Protein AF-A0A957N9E1-F1 (afdb_monomer_lite)

Secondary structure (DSSP, 8-state):
-EEE--EEE-TT-SSTTSEEE--EEEEEPTTS-EEEEE----SSEEEEEEEE-TTSSSS-EEEEEEEEESSSEEEEEEEEEE-SSSEEESB-TT-EEET-EEEEEEPPTTSSS-SEEEEEEE----SGGG-----EEEEEE-STTPPBEEEEEEE-TTSTTTTBHHHHHHHHHHHHHTHHHH-SHHHHHHHHHHT-TT-B----TTS-HHHHHHHHHHHHHHHHHHHHHHHT-HHHHHHHHHHHHHH-TT-HHHHHHHHHHHHHHHHS-HHHHHHHHHHHHHH-THHHHHHHTT-TTS----GGGSS---

Foldseek 3Di:
DDWDKDWDADPCAQADNRIWIWIWDWDADPVGDTDTADIDDGRARKDWDDFAPQQPPPWTKTKIWGWHDDLWIKIAIWIWTDPPRHTDTLADPDRIATPWDWDWAADDPPDQGHHTKIKIWHLARVDPQSAQRWIKIWIWGDHPSHRTATQFIDTDPPDPLCQALLNLVLRLLSNVVCCVRVNLPRSLVSLVVSLDPSGWHSCFPPDDGVRSSLLSNLLSLLSNLVSCVLNVNLVSSVVSLVVNCVPPVPDLSNVLSVQLSVQCVVPVALVVSLVRSLCSLVVDVCNFCSQCNSGPSGDGDDSSVSRDHD

Radius of gyration: 21.83 Å; chains: 1; bounding box: 46×44×66 Å

Sequence (310 aa):
DAVFMPTIVSDLGYGPGGSQGAVLIYHGAADGTFDLVFEPDIYGQPALLAVEDLNEDGRLDVAWSVESCSTFCVLEVQMVAWNGTEYVSGIEPGATIAEGEVEFVDLGTSAPGQGKAILLSGGVSGVPEGGLNVPHTENWQSVDGAPYARLEWIYARDVEGNDCVGLRLVEADVAMQAADVLGWDDAIGMYTNALDSELKACSLFGIPGDEELILLQGLASFRLIQAQALSGDDAGAQATLLALQSGQPESDYTEAAATWLASYNATGDADAACGTVDAIFTGNDELWRITDQFGYNHPALAAEQICFRP

pLDDT: mean 92.38, std 9.34, range [49.84, 98.88]

Structure (mmCIF, N/CA/C/O backbone):
data_AF-A0A957N9E1-F1
#
_entry.id   AF-A0A957N9E1-F1
#
loop_
_atom_site.group_PDB
_atom_site.id
_atom_site.type_symbol
_atom_site.label_atom_id
_atom_site.label_alt_id
_atom_site.label_comp_id
_atom_site.label_asym_id
_atom_site.label_entity_id
_atom_site.label_seq_id
_atom_site.pdbx_PDB_ins_code
_atom_site.Cartn_x
_atom_site.Cartn_y
_atom_site.Cartn_z
_atom_site.occupancy
_atom_site.B_iso_or_equiv
_atom_site.auth_seq_id
_atom_site.auth_comp_id
_atom_site.auth_asym_id
_atom_site.auth_atom_id
_atom_site.pdbx_PDB_model_num
ATOM 1 N N . ASP A 1 1 ? 17.822 -7.086 -28.033 1.00 76.44 1 ASP A N 1
ATOM 2 C CA . ASP A 1 1 ? 16.505 -6.419 -27.990 1.00 76.44 1 ASP A CA 1
ATOM 3 C C . ASP A 1 1 ? 16.672 -4.916 -27.962 1.00 76.44 1 ASP A C 1
ATOM 5 O O . ASP A 1 1 ? 17.785 -4.439 -27.750 1.00 76.44 1 ASP A O 1
ATOM 9 N N . ALA A 1 2 ? 15.604 -4.184 -28.262 1.00 71.94 2 ALA A N 1
ATOM 10 C CA . ALA A 1 2 ? 15.585 -2.728 -28.254 1.00 71.94 2 ALA A CA 1
ATOM 11 C C . ALA A 1 2 ? 14.300 -2.231 -27.582 1.00 71.94 2 ALA A C 1
ATOM 13 O O . ALA A 1 2 ? 13.209 -2.699 -27.905 1.00 71.94 2 ALA A O 1
ATOM 14 N N . VAL A 1 3 ? 14.438 -1.272 -26.666 1.00 75.94 3 VAL A N 1
ATOM 15 C CA . VAL A 1 3 ? 13.316 -0.576 -26.024 1.00 75.94 3 VAL A CA 1
ATOM 16 C C . VAL A 1 3 ? 13.266 0.838 -26.588 1.00 75.94 3 VAL A C 1
ATOM 18 O O . VAL A 1 3 ? 14.259 1.566 -26.540 1.00 75.94 3 VAL A O 1
ATOM 21 N N . PHE A 1 4 ? 12.121 1.224 -27.143 1.00 75.19 4 PHE A N 1
ATOM 22 C CA . PHE A 1 4 ? 11.878 2.565 -27.663 1.00 75.19 4 PHE A CA 1
ATOM 23 C C . PHE A 1 4 ? 10.777 3.238 -26.848 1.00 75.19 4 PHE A C 1
ATOM 25 O O . PHE A 1 4 ? 9.715 2.658 -26.648 1.00 75.19 4 PHE A O 1
ATOM 32 N N . MET A 1 5 ? 11.011 4.484 -26.434 1.00 75.31 5 MET A N 1
ATOM 33 C CA . MET A 1 5 ? 10.011 5.307 -25.745 1.00 75.31 5 MET A CA 1
ATOM 34 C C . MET A 1 5 ? 9.749 6.603 -26.518 1.00 75.31 5 MET A C 1
ATOM 36 O O . MET A 1 5 ? 10.302 7.651 -26.176 1.00 75.31 5 MET A O 1
ATOM 40 N N . PRO A 1 6 ? 9.005 6.551 -27.637 1.00 72.56 6 PRO A N 1
ATOM 41 C CA . PRO A 1 6 ? 8.725 7.745 -28.419 1.00 72.56 6 PRO A CA 1
ATOM 42 C C . PRO A 1 6 ? 7.696 8.644 -27.723 1.00 72.56 6 PRO A C 1
ATOM 44 O O . PRO A 1 6 ? 6.747 8.171 -27.099 1.00 72.56 6 PRO A O 1
ATOM 47 N N . THR A 1 7 ? 7.830 9.954 -27.924 1.00 66.19 7 THR A N 1
ATOM 48 C CA . THR A 1 7 ? 6.734 10.903 -27.696 1.00 66.19 7 THR A CA 1
ATOM 49 C C . THR A 1 7 ? 5.868 10.966 -28.951 1.00 66.19 7 THR A C 1
ATOM 51 O O . THR A 1 7 ? 6.332 11.334 -30.033 1.00 66.19 7 THR A O 1
ATOM 54 N N . ILE A 1 8 ? 4.597 10.623 -28.801 1.00 65.50 8 ILE A N 1
ATOM 55 C CA . ILE A 1 8 ? 3.542 10.773 -29.796 1.00 65.50 8 ILE A CA 1
ATOM 56 C C . ILE A 1 8 ? 2.905 12.151 -29.604 1.00 65.50 8 ILE A C 1
ATOM 58 O O . ILE A 1 8 ? 2.238 12.428 -28.610 1.00 65.50 8 ILE A O 1
ATOM 62 N N . VAL A 1 9 ? 3.084 13.038 -30.579 1.00 55.38 9 VAL A N 1
ATOM 63 C CA . VAL A 1 9 ? 2.382 14.328 -30.608 1.00 55.38 9 VAL A CA 1
ATOM 64 C C . VAL A 1 9 ? 1.096 14.146 -31.408 1.00 55.38 9 VAL A C 1
ATOM 66 O O . VAL A 1 9 ? 1.161 13.907 -32.614 1.00 55.38 9 VAL A O 1
ATOM 69 N N . SER A 1 10 ? -0.064 14.252 -30.756 1.00 55.06 10 SER A N 1
ATOM 70 C CA . SER A 1 10 ? -1.368 14.191 -31.426 1.00 55.06 10 SER A CA 1
ATOM 71 C C . SER A 1 10 ? -2.275 15.343 -30.986 1.00 55.06 10 SER A C 1
ATOM 73 O O . SER A 1 10 ? -2.094 15.946 -29.935 1.00 55.06 10 SER A O 1
ATOM 75 N N . ASP A 1 11 ? -3.273 15.678 -31.792 1.00 51.62 11 ASP A N 1
ATOM 76 C CA . ASP A 1 11 ? -4.324 16.635 -31.428 1.00 51.62 11 ASP A CA 1
ATOM 77 C C . ASP A 1 11 ? -5.381 16.038 -30.475 1.00 51.62 11 ASP A C 1
ATOM 79 O O . ASP A 1 11 ? -6.277 16.753 -30.029 1.00 51.62 11 ASP A O 1
ATOM 83 N N . LEU A 1 12 ? -5.256 14.746 -30.143 1.00 53.94 12 LEU A N 1
ATOM 84 C CA . LEU A 1 12 ? -6.153 13.971 -29.279 1.00 53.94 12 LEU A CA 1
ATOM 85 C C . LEU A 1 12 ? -5.487 13.491 -27.974 1.00 53.94 12 LEU A C 1
ATOM 87 O O . LEU A 1 12 ? -6.122 12.780 -27.198 1.00 53.94 12 LEU A O 1
ATOM 91 N N . GLY A 1 13 ? -4.217 13.833 -27.733 1.00 52.31 13 GLY A N 1
ATOM 92 C CA . GLY A 1 13 ? -3.452 13.305 -26.606 1.00 52.31 13 GLY A CA 1
ATOM 93 C C . GLY A 1 13 ? -3.890 13.873 -25.253 1.00 52.31 13 GLY A C 1
ATOM 94 O O . GLY A 1 13 ? -4.191 15.057 -25.133 1.00 52.31 13 GLY A O 1
ATOM 95 N N . TYR A 1 14 ? -3.882 13.023 -24.224 1.00 55.03 14 TYR A N 1
ATOM 96 C CA . TYR A 1 14 ? -4.276 13.372 -22.850 1.00 55.03 14 TYR A CA 1
ATOM 97 C C . TYR A 1 14 ? -3.180 14.076 -22.019 1.00 55.03 14 TYR A C 1
ATOM 99 O O . TYR A 1 14 ? -3.479 14.542 -20.924 1.00 55.03 14 TYR A O 1
ATOM 107 N N . GLY A 1 15 ? -1.931 14.171 -22.497 1.00 51.97 15 GLY A N 1
ATOM 108 C CA . GLY A 1 15 ? -0.838 14.824 -21.760 1.00 51.97 15 GLY A CA 1
ATOM 109 C C . GLY A 1 15 ? -0.687 16.332 -22.036 1.00 51.97 15 GLY A C 1
ATOM 110 O O . GLY A 1 15 ? -1.362 16.885 -22.916 1.00 51.97 15 GLY A O 1
ATOM 111 N N . PRO A 1 16 ? 0.213 17.029 -21.311 1.00 49.84 16 PRO A N 1
ATOM 112 C CA . PRO A 1 16 ? 0.415 18.472 -21.443 1.00 49.84 16 PRO A CA 1
ATOM 113 C C . PRO A 1 16 ? 0.760 18.869 -22.887 1.00 49.84 16 PRO A C 1
ATOM 115 O O . PRO A 1 16 ? 1.812 18.522 -23.411 1.00 49.84 16 PRO A O 1
ATOM 118 N N . GLY A 1 17 ? -0.133 19.607 -23.554 1.00 58.00 17 GLY A N 1
ATOM 119 C CA . GLY A 1 17 ? 0.065 20.051 -24.941 1.00 58.00 17 GLY A CA 1
ATOM 120 C C . GLY A 1 17 ? -0.320 19.041 -26.034 1.00 58.00 17 GLY A C 1
ATOM 121 O O . GLY A 1 17 ? 0.062 19.249 -27.184 1.00 58.00 17 GLY A O 1
ATOM 122 N N . GLY A 1 18 ? -1.072 17.979 -25.711 1.00 59.44 18 GLY A N 1
ATOM 123 C CA . GLY A 1 18 ? -1.520 16.961 -26.678 1.00 59.44 18 GLY A CA 1
ATOM 124 C C . GLY A 1 18 ? -0.506 15.834 -26.922 1.00 59.44 18 GLY A C 1
ATOM 125 O O . GLY A 1 18 ? -0.697 14.984 -27.793 1.00 59.44 18 GLY A O 1
ATOM 126 N N . SER A 1 19 ? 0.592 15.792 -26.166 1.00 61.75 19 SER A N 1
ATOM 127 C CA . SER A 1 19 ? 1.560 14.696 -26.246 1.00 61.75 19 SER A CA 1
ATOM 128 C C . SER A 1 19 ? 1.152 13.518 -25.362 1.00 61.75 19 SER A C 1
ATOM 130 O O . SER A 1 19 ? 0.823 13.702 -24.194 1.00 61.75 19 SER A O 1
ATOM 132 N N . GLN A 1 20 ? 1.220 12.308 -25.905 1.00 72.12 20 GLN A N 1
ATOM 133 C CA . GLN A 1 20 ? 1.249 11.040 -25.168 1.00 72.12 20 GLN A CA 1
ATOM 134 C C . GLN A 1 20 ? 2.573 10.361 -25.489 1.00 72.12 20 GLN A C 1
ATOM 136 O O . GLN A 1 20 ? 3.107 10.573 -26.572 1.00 72.12 20 GLN A O 1
ATOM 141 N N . GLY A 1 21 ? 3.129 9.552 -24.602 1.00 77.81 21 GLY A N 1
ATOM 142 C CA . GLY A 1 21 ? 4.213 8.663 -25.003 1.00 77.81 21 GLY A CA 1
ATOM 143 C C . GLY A 1 21 ? 3.740 7.238 -25.211 1.00 77.81 21 GLY A C 1
ATOM 144 O O . GLY A 1 21 ? 2.627 6.875 -24.848 1.00 77.81 21 GLY A O 1
ATOM 145 N N . ALA A 1 22 ? 4.614 6.441 -25.807 1.00 87.94 22 ALA A N 1
ATOM 146 C CA . ALA A 1 22 ? 4.447 5.000 -25.904 1.00 87.94 22 ALA A CA 1
ATOM 147 C C . ALA A 1 22 ? 5.698 4.301 -25.375 1.00 87.94 22 ALA A C 1
ATOM 149 O O . ALA A 1 22 ? 6.785 4.882 -25.357 1.00 87.94 22 ALA A O 1
ATOM 150 N N . VAL A 1 23 ? 5.540 3.042 -24.983 1.00 89.50 23 VAL A N 1
ATOM 151 C CA . VAL A 1 23 ? 6.639 2.112 -24.728 1.00 89.50 23 VAL A CA 1
ATOM 152 C C . VAL A 1 23 ? 6.507 1.016 -25.766 1.00 89.50 23 VAL A C 1
ATOM 154 O O . VAL A 1 23 ? 5.473 0.371 -25.865 1.00 89.50 23 VAL A O 1
ATOM 157 N N . LEU A 1 24 ? 7.541 0.830 -26.574 1.00 93.25 24 LEU A N 1
ATOM 158 C CA . LEU A 1 24 ? 7.574 -0.189 -27.612 1.00 93.25 24 LEU A CA 1
ATOM 159 C C . LEU A 1 24 ? 8.787 -1.074 -27.364 1.00 93.25 24 LEU A C 1
ATOM 161 O O . LEU A 1 24 ? 9.928 -0.599 -27.419 1.00 93.25 24 LEU A O 1
ATOM 165 N N . ILE A 1 25 ? 8.553 -2.358 -27.108 1.00 93.50 25 ILE A N 1
ATOM 166 C CA . ILE A 1 25 ? 9.632 -3.324 -26.906 1.00 93.50 25 ILE A CA 1
ATOM 167 C C . ILE A 1 25 ? 9.734 -4.219 -28.131 1.00 93.50 25 ILE A C 1
ATOM 169 O O . ILE A 1 25 ? 8.753 -4.825 -28.563 1.00 93.50 25 ILE A O 1
ATOM 173 N N . TYR A 1 26 ? 10.945 -4.298 -28.678 1.00 94.12 26 TYR A N 1
ATOM 174 C CA . TYR A 1 26 ? 11.258 -5.106 -29.843 1.00 94.12 26 TYR A CA 1
ATOM 175 C C . TYR A 1 26 ? 12.282 -6.180 -29.506 1.00 94.12 26 TYR A C 1
ATOM 177 O O . TYR A 1 26 ? 13.345 -5.888 -28.945 1.00 94.12 26 TYR A O 1
ATOM 185 N N . HIS A 1 27 ? 12.015 -7.408 -29.941 1.00 93.00 27 HIS A N 1
ATOM 186 C CA . HIS A 1 27 ? 12.993 -8.490 -29.878 1.00 93.00 27 HIS A CA 1
ATOM 187 C C . HIS A 1 27 ? 13.808 -8.558 -31.161 1.00 93.00 27 HIS A C 1
ATOM 189 O O . HIS A 1 27 ? 13.282 -8.385 -32.260 1.00 93.00 27 HIS A O 1
ATOM 195 N N . GLY A 1 28 ? 15.114 -8.767 -31.010 1.00 91.88 28 GLY A N 1
ATOM 196 C CA . GLY A 1 28 ? 16.028 -8.894 -32.143 1.00 91.88 28 GLY A CA 1
ATOM 197 C C . GLY A 1 28 ? 16.082 -10.331 -32.657 1.00 91.88 28 GLY A C 1
ATOM 198 O O . GLY A 1 28 ? 16.409 -11.247 -31.903 1.00 91.88 28 GLY A O 1
ATOM 199 N N . ALA A 1 29 ? 15.836 -10.527 -33.949 1.00 91.44 29 ALA A N 1
ATOM 200 C CA . ALA A 1 29 ? 16.005 -11.815 -34.609 1.00 91.44 29 ALA A CA 1
ATOM 201 C C . ALA A 1 29 ? 17.454 -12.027 -35.087 1.00 91.44 29 ALA A C 1
ATOM 203 O O . ALA A 1 29 ? 18.235 -11.090 -35.273 1.00 91.44 29 ALA A O 1
ATOM 204 N N . ALA A 1 30 ? 17.830 -13.290 -35.315 1.00 91.31 30 ALA A N 1
ATOM 205 C CA . ALA A 1 30 ? 19.187 -13.660 -35.735 1.00 91.31 30 ALA A CA 1
ATOM 206 C C . ALA A 1 30 ? 19.582 -13.122 -37.127 1.00 91.31 30 ALA A C 1
ATOM 208 O O . ALA A 1 30 ? 20.769 -13.052 -37.448 1.00 91.31 30 ALA A O 1
ATOM 209 N N . ASP A 1 31 ? 18.606 -12.756 -37.957 1.00 92.69 31 ASP A N 1
ATOM 210 C CA . ASP A 1 31 ? 18.797 -12.136 -39.272 1.00 92.69 31 ASP A CA 1
ATOM 211 C C . ASP A 1 31 ? 18.896 -10.598 -39.210 1.00 92.69 31 ASP A C 1
ATOM 213 O O . ASP A 1 31 ? 19.098 -9.951 -40.240 1.00 92.69 31 ASP A O 1
ATOM 217 N N . GLY A 1 32 ? 18.820 -10.020 -38.005 1.00 90.12 32 GLY A N 1
ATOM 218 C CA . GLY A 1 32 ? 18.937 -8.588 -37.752 1.00 90.12 32 GLY A CA 1
ATOM 219 C C . GLY A 1 32 ? 17.626 -7.809 -37.870 1.00 90.12 32 GLY A C 1
ATOM 220 O O . GLY A 1 32 ? 17.673 -6.578 -37.798 1.00 90.12 32 GLY A O 1
ATOM 221 N N . THR A 1 33 ? 16.477 -8.472 -38.056 1.00 93.56 33 THR A N 1
ATOM 222 C CA . THR A 1 33 ? 15.170 -7.808 -37.947 1.00 93.56 33 THR A CA 1
ATOM 223 C C . THR A 1 33 ? 14.768 -7.605 -36.488 1.00 93.56 33 THR A C 1
ATOM 225 O O . THR A 1 33 ? 15.337 -8.199 -35.571 1.00 93.56 33 THR A O 1
ATOM 228 N N . PHE A 1 34 ? 13.787 -6.731 -36.283 1.00 93.12 34 PHE A N 1
ATOM 229 C CA . PHE A 1 34 ? 13.189 -6.459 -34.985 1.00 93.12 34 PHE A CA 1
ATOM 230 C C . PHE A 1 34 ? 11.687 -6.669 -35.084 1.00 93.12 34 PHE A C 1
ATOM 232 O O . PHE A 1 34 ? 11.048 -6.074 -35.954 1.00 93.12 34 PHE A O 1
ATOM 239 N N . ASP A 1 35 ? 11.144 -7.470 -34.178 1.00 92.75 35 ASP A N 1
ATOM 240 C CA . ASP A 1 35 ? 9.711 -7.724 -34.085 1.00 92.75 35 ASP A CA 1
ATOM 241 C C . ASP A 1 35 ? 9.153 -6.986 -32.870 1.00 92.75 35 ASP A C 1
ATOM 243 O O . ASP A 1 35 ? 9.709 -7.093 -31.777 1.00 92.75 35 ASP A O 1
ATOM 247 N N . LEU A 1 36 ? 8.080 -6.212 -33.064 1.00 93.31 36 LEU A N 1
ATOM 248 C CA . LEU A 1 36 ? 7.361 -5.574 -31.961 1.00 93.31 36 LEU A CA 1
ATOM 249 C C . LEU A 1 36 ? 6.665 -6.666 -31.147 1.00 93.31 36 LEU A C 1
ATOM 251 O O . LEU A 1 36 ? 5.823 -7.388 -31.679 1.00 93.31 36 LEU A O 1
ATOM 255 N N . VAL A 1 37 ? 7.017 -6.772 -29.869 1.00 94.88 37 VAL A N 1
ATOM 256 C CA . VAL A 1 37 ? 6.517 -7.824 -28.970 1.00 94.88 37 VAL A CA 1
ATOM 257 C C . VAL A 1 37 ? 5.684 -7.281 -27.813 1.00 94.88 37 VAL A C 1
ATOM 259 O O . VAL A 1 37 ? 4.946 -8.045 -27.199 1.00 94.88 37 VAL A O 1
ATOM 262 N N . PHE A 1 38 ? 5.780 -5.983 -27.513 1.00 94.38 38 PHE A N 1
ATOM 263 C CA . PHE A 1 38 ? 5.013 -5.352 -26.442 1.00 94.38 38 PHE A CA 1
ATOM 264 C C . PHE A 1 38 ? 4.779 -3.865 -26.715 1.00 94.38 38 PHE A C 1
ATOM 266 O O . PHE A 1 38 ? 5.712 -3.139 -27.067 1.00 94.38 38 PHE A O 1
ATOM 273 N N . GLU A 1 39 ? 3.531 -3.443 -26.537 1.00 93.88 39 GLU A N 1
ATOM 274 C CA . GLU A 1 39 ? 3.033 -2.073 -26.684 1.00 93.88 39 GLU A CA 1
ATOM 275 C C . GLU A 1 39 ? 1.865 -1.909 -25.695 1.00 93.88 39 GLU A C 1
ATOM 277 O O . GLU A 1 39 ? 0.730 -2.247 -26.037 1.00 93.88 39 GLU A O 1
ATOM 282 N N . PRO A 1 40 ? 2.126 -1.515 -24.434 1.00 91.69 40 PRO A N 1
ATOM 283 C CA . PRO A 1 40 ? 1.066 -1.259 -23.473 1.00 91.69 40 PRO A CA 1
ATOM 284 C C . PRO A 1 40 ? 0.404 0.091 -23.765 1.00 91.69 40 PRO A C 1
ATOM 286 O O . PRO A 1 40 ? 1.040 1.016 -24.281 1.00 91.69 40 PRO A O 1
ATOM 289 N N . ASP A 1 41 ? -0.859 0.227 -23.369 1.00 87.62 41 ASP A N 1
ATOM 290 C CA . ASP A 1 41 ? -1.529 1.524 -23.353 1.00 87.62 41 ASP A CA 1
ATOM 291 C C . ASP A 1 41 ? -0.885 2.423 -22.287 1.00 87.62 41 ASP A C 1
ATOM 293 O O . ASP A 1 41 ? -0.733 2.020 -21.133 1.00 87.62 41 ASP A O 1
ATOM 297 N N . ILE A 1 42 ? -0.514 3.651 -22.661 1.00 83.88 42 ILE A N 1
ATOM 298 C CA . ILE A 1 42 ? 0.118 4.618 -21.755 1.00 83.88 42 ILE A CA 1
ATOM 299 C C . ILE A 1 42 ? -0.641 5.940 -21.775 1.00 83.88 42 ILE A C 1
ATOM 301 O O . ILE A 1 42 ? -0.879 6.540 -22.824 1.00 83.88 42 ILE A O 1
ATOM 305 N N . TYR A 1 43 ? -0.970 6.425 -20.579 1.00 80.88 43 TYR A N 1
ATOM 306 C CA . TYR A 1 43 ? -1.700 7.671 -20.358 1.00 80.88 43 TYR A CA 1
ATOM 307 C C . TYR A 1 43 ? -0.810 8.702 -19.663 1.00 80.88 43 TYR A C 1
ATOM 309 O O . TYR A 1 43 ? -0.973 9.006 -18.488 1.00 80.88 43 TYR A O 1
ATOM 317 N N . GLY A 1 44 ? 0.151 9.242 -20.407 1.00 81.00 44 GLY A N 1
ATOM 318 C CA . GLY A 1 44 ? 1.112 10.218 -19.899 1.00 81.00 44 GLY A CA 1
ATOM 319 C C . GLY A 1 44 ? 2.393 10.194 -20.717 1.00 81.00 44 GLY A C 1
ATOM 320 O O . GLY A 1 44 ? 2.416 9.657 -21.830 1.00 81.00 44 GLY A O 1
ATOM 321 N N . GLN A 1 45 ? 3.460 10.778 -20.179 1.00 83.00 45 GLN A N 1
ATOM 322 C CA . GLN A 1 45 ? 4.791 10.672 -20.772 1.00 83.00 45 GLN A CA 1
ATOM 323 C C . GLN A 1 45 ? 5.593 9.614 -19.999 1.00 83.00 45 GLN A C 1
ATOM 325 O O . GLN A 1 45 ? 5.896 9.838 -18.829 1.00 83.00 45 GLN A O 1
ATOM 330 N N . PRO A 1 46 ? 5.948 8.477 -20.627 1.00 90.56 46 PRO A N 1
ATOM 331 C CA . PRO A 1 46 ? 6.811 7.498 -20.014 1.00 90.56 46 PRO A CA 1
ATOM 332 C C . PRO A 1 46 ? 8.259 7.999 -19.988 1.00 90.56 46 PRO A C 1
ATOM 334 O O . PRO A 1 46 ? 8.722 8.646 -20.940 1.00 90.56 46 PRO A O 1
ATOM 337 N N . ALA A 1 47 ? 8.977 7.652 -18.925 1.00 91.12 47 ALA A N 1
ATOM 338 C CA . ALA A 1 47 ? 10.412 7.844 -18.786 1.00 91.12 47 ALA A CA 1
ATOM 339 C C . ALA A 1 47 ? 11.067 6.528 -18.357 1.00 91.12 47 ALA A C 1
ATOM 341 O O . ALA A 1 47 ? 10.648 5.902 -17.386 1.00 91.12 47 ALA A O 1
ATOM 342 N N . LEU A 1 48 ? 12.101 6.102 -19.087 1.00 93.56 48 LEU A N 1
ATOM 343 C CA . LEU A 1 48 ? 12.830 4.881 -18.758 1.00 93.56 48 LEU A CA 1
ATOM 344 C C . LEU A 1 48 ? 13.556 5.061 -17.425 1.00 93.56 48 LEU A C 1
ATOM 346 O O . LEU A 1 48 ? 14.338 6.001 -17.281 1.00 93.56 48 LEU A O 1
ATOM 350 N N . LEU A 1 49 ? 13.334 4.131 -16.499 1.00 95.31 49 LEU A N 1
ATOM 351 C CA . LEU A 1 49 ? 14.010 4.113 -15.209 1.00 95.31 49 LEU A CA 1
ATOM 352 C C . LEU A 1 49 ? 15.178 3.128 -15.214 1.00 95.31 49 LEU A C 1
ATOM 354 O O . LEU A 1 49 ? 16.300 3.504 -14.884 1.00 95.31 49 LEU A O 1
ATOM 358 N N . ALA A 1 50 ? 14.927 1.885 -15.635 1.00 94.88 50 ALA A N 1
ATOM 359 C CA . ALA A 1 50 ? 15.926 0.822 -15.626 1.00 94.88 50 ALA A CA 1
ATOM 360 C C . ALA A 1 50 ? 15.635 -0.271 -16.667 1.00 94.88 50 ALA A C 1
ATOM 362 O O . ALA A 1 50 ? 14.485 -0.507 -17.048 1.00 94.88 50 ALA A O 1
ATOM 363 N N . VAL A 1 51 ? 16.709 -0.924 -17.126 1.00 95.25 51 VAL A N 1
ATOM 364 C CA . VAL A 1 51 ? 16.682 -2.147 -17.946 1.00 95.25 51 VAL A CA 1
ATOM 365 C C . VAL A 1 51 ? 17.784 -3.079 -17.444 1.00 95.25 51 VAL A C 1
ATOM 367 O O . VAL A 1 51 ? 18.904 -3.068 -17.960 1.00 95.25 51 VAL A O 1
ATOM 370 N N . GLU A 1 52 ? 17.486 -3.832 -16.395 1.00 94.81 52 GLU A N 1
ATOM 371 C CA . GLU A 1 52 ? 18.399 -4.772 -15.740 1.00 94.81 52 GLU A CA 1
ATOM 372 C C . GLU A 1 52 ? 17.598 -5.839 -14.983 1.00 94.81 52 GLU A C 1
ATOM 374 O O . GLU A 1 52 ? 16.380 -5.760 -14.937 1.00 94.81 52 GLU A O 1
ATOM 379 N N . ASP A 1 53 ? 18.264 -6.858 -14.451 1.00 95.81 53 ASP A N 1
ATOM 380 C CA . ASP A 1 53 ? 17.651 -7.854 -13.559 1.00 95.81 53 ASP A CA 1
ATOM 381 C C . ASP A 1 53 ? 17.568 -7.239 -12.150 1.00 95.81 53 ASP A C 1
ATOM 383 O O . ASP A 1 53 ? 18.519 -7.321 -11.369 1.00 95.81 53 ASP A O 1
ATOM 387 N N . LEU A 1 54 ? 16.499 -6.476 -11.892 1.00 97.06 54 LEU A N 1
ATOM 388 C CA . LEU A 1 54 ? 16.339 -5.632 -10.702 1.00 97.06 54 LEU A CA 1
ATOM 389 C C . LEU A 1 54 ? 16.040 -6.464 -9.461 1.00 97.06 54 LEU A C 1
ATOM 391 O O . LEU A 1 54 ? 16.476 -6.093 -8.369 1.00 97.06 54 LEU A O 1
ATOM 395 N N . ASN A 1 55 ? 15.325 -7.575 -9.634 1.00 95.69 55 ASN A N 1
ATOM 396 C CA . ASN A 1 55 ? 14.958 -8.494 -8.563 1.00 95.69 55 ASN A CA 1
ATOM 397 C C . ASN A 1 55 ? 15.809 -9.773 -8.526 1.00 95.69 55 ASN A C 1
ATOM 399 O O . ASN A 1 55 ? 15.432 -10.720 -7.838 1.00 95.69 55 ASN A O 1
ATOM 403 N N . GLU A 1 56 ? 16.927 -9.824 -9.252 1.00 95.81 56 GLU A N 1
ATOM 404 C CA . GLU A 1 56 ? 17.864 -10.957 -9.302 1.00 95.81 56 GLU A CA 1
ATOM 405 C C . GLU A 1 56 ? 17.201 -12.329 -9.574 1.00 95.81 56 GLU A C 1
ATOM 407 O O . GLU A 1 56 ? 17.692 -13.371 -9.120 1.00 95.81 56 GLU A O 1
ATOM 412 N N . ASP A 1 57 ? 16.086 -12.365 -10.313 1.00 94.75 57 ASP A N 1
ATOM 413 C CA . ASP A 1 57 ? 15.377 -13.603 -10.667 1.00 94.75 57 ASP A CA 1
ATOM 414 C C . ASP A 1 57 ? 15.942 -14.281 -11.937 1.00 94.75 57 ASP A C 1
ATOM 416 O O . ASP A 1 57 ? 15.529 -15.385 -12.324 1.00 94.75 57 ASP A O 1
ATOM 420 N N . GLY A 1 58 ? 16.936 -13.650 -12.571 1.00 93.25 58 GLY A N 1
ATOM 421 C CA . GLY A 1 58 ? 17.577 -14.102 -13.800 1.00 93.25 58 GLY A CA 1
ATOM 422 C C . GLY A 1 58 ? 16.864 -13.651 -15.076 1.00 93.25 58 GLY A C 1
ATOM 423 O O . GLY A 1 58 ? 17.245 -14.093 -16.170 1.00 93.25 58 GLY A O 1
ATOM 424 N N . ARG A 1 59 ? 15.830 -12.813 -14.969 1.00 92.94 59 ARG A N 1
ATOM 425 C CA . ARG A 1 59 ? 15.106 -12.197 -16.083 1.00 92.94 59 ARG A CA 1
ATOM 426 C C . ARG A 1 59 ? 15.426 -10.713 -16.125 1.00 92.94 59 ARG A C 1
ATOM 428 O O . ARG A 1 59 ? 15.808 -10.089 -15.154 1.00 92.94 59 ARG A O 1
ATOM 435 N N . LEU A 1 60 ? 15.332 -10.153 -17.323 1.00 93.88 60 LEU A N 1
ATOM 436 C CA . LEU A 1 60 ? 15.540 -8.727 -17.507 1.00 93.88 60 LEU A CA 1
ATOM 437 C C . LEU A 1 60 ? 14.230 -7.996 -17.212 1.00 93.88 60 LEU A C 1
ATOM 439 O O . LEU A 1 60 ? 13.238 -8.237 -17.911 1.00 93.88 60 LEU A O 1
ATOM 443 N N . ASP A 1 61 ? 14.264 -7.074 -16.259 1.00 96.25 61 ASP A N 1
ATOM 444 C CA . ASP A 1 61 ? 13.175 -6.152 -15.976 1.00 96.25 61 ASP A CA 1
ATOM 445 C C . ASP A 1 61 ? 13.295 -4.905 -16.848 1.00 96.25 61 ASP A C 1
ATOM 447 O O . ASP A 1 61 ? 14.382 -4.378 -17.108 1.00 96.25 61 ASP A O 1
ATOM 451 N N . VAL A 1 62 ? 12.151 -4.408 -17.306 1.00 96.81 62 VAL A N 1
ATOM 452 C CA . VAL A 1 62 ? 12.026 -3.114 -17.973 1.00 96.81 62 VAL A CA 1
ATOM 453 C C . VAL A 1 62 ? 11.110 -2.259 -17.117 1.00 96.81 62 VAL A C 1
ATOM 455 O O . VAL A 1 62 ? 9.908 -2.512 -17.061 1.00 96.81 62 VAL A O 1
ATOM 458 N N . ALA A 1 63 ? 11.680 -1.248 -16.465 1.00 97.25 63 ALA A N 1
ATOM 459 C CA . ALA A 1 63 ? 10.963 -0.345 -15.576 1.00 97.25 63 ALA A CA 1
ATOM 460 C C . ALA A 1 63 ? 10.892 1.065 -16.167 1.00 97.25 63 ALA A C 1
ATOM 462 O O . ALA A 1 63 ? 11.893 1.615 -16.642 1.00 97.25 63 ALA A O 1
ATOM 463 N N . TRP A 1 64 ? 9.713 1.673 -16.114 1.00 96.75 64 TRP A N 1
ATOM 464 C CA . TRP A 1 64 ? 9.491 3.056 -16.517 1.00 96.75 64 TRP A CA 1
ATOM 465 C C . TRP A 1 64 ? 8.534 3.741 -15.552 1.00 96.75 64 TRP A C 1
ATOM 467 O O . TRP A 1 64 ? 7.705 3.093 -14.919 1.00 96.75 64 TRP A O 1
ATOM 477 N N . SER A 1 65 ? 8.641 5.060 -15.449 1.00 95.38 65 SER A N 1
ATOM 478 C CA . SER A 1 65 ? 7.605 5.865 -14.818 1.00 95.38 65 SER A CA 1
ATOM 479 C C . SER A 1 65 ? 6.678 6.438 -15.874 1.00 95.38 65 SER A C 1
ATOM 481 O O . SER A 1 65 ? 7.094 6.653 -17.012 1.00 95.38 65 SER A O 1
ATOM 483 N N . VAL A 1 66 ? 5.433 6.704 -15.505 1.00 92.31 66 VAL A N 1
ATOM 484 C CA . VAL A 1 66 ? 4.492 7.517 -16.271 1.00 92.31 66 VAL A CA 1
ATOM 485 C C . VAL A 1 66 ? 4.090 8.682 -15.385 1.00 92.31 66 VAL A C 1
ATOM 487 O O . VAL A 1 66 ? 3.561 8.487 -14.295 1.00 92.31 66 VAL A O 1
ATOM 490 N N . GLU A 1 67 ? 4.351 9.896 -15.853 1.00 89.38 67 GLU A N 1
ATOM 491 C CA . GLU A 1 67 ? 3.891 11.101 -15.171 1.00 89.38 67 GLU A CA 1
ATOM 492 C C . GLU A 1 67 ? 2.628 11.633 -15.853 1.00 89.38 67 GLU A C 1
ATOM 494 O O . GLU A 1 67 ? 2.589 11.830 -17.078 1.00 89.38 67 GLU A O 1
ATOM 499 N N . SER A 1 68 ? 1.592 11.866 -15.047 1.00 86.25 68 SER A N 1
ATOM 500 C CA . SER A 1 68 ? 0.337 12.480 -15.470 1.00 86.25 68 SER A CA 1
ATOM 501 C C . SER A 1 68 ? 0.050 13.703 -14.609 1.00 86.25 68 SER A C 1
ATOM 503 O O . SER A 1 68 ? -0.105 13.604 -13.393 1.00 86.25 68 SER A O 1
ATOM 505 N N . CYS A 1 69 ? -0.017 14.872 -15.246 1.00 85.50 69 CYS A N 1
ATOM 506 C CA . CYS A 1 69 ? -0.214 16.147 -14.567 1.00 85.50 69 CYS A CA 1
ATOM 507 C C . CYS A 1 69 ? -1.569 16.753 -14.917 1.00 85.50 69 CYS A C 1
ATOM 509 O O . CYS A 1 69 ? -1.899 16.948 -16.090 1.00 85.50 69 CYS A O 1
ATOM 511 N N . SER A 1 70 ? -2.324 17.112 -13.881 1.00 83.50 70 SER A N 1
ATOM 512 C CA . SER A 1 70 ? -3.531 17.931 -13.992 1.00 83.50 70 SER A CA 1
ATOM 513 C C . SER A 1 70 ? -3.388 19.189 -13.129 1.00 83.50 70 SER A C 1
ATOM 515 O O . SER A 1 70 ? -2.665 20.108 -13.507 1.00 83.50 70 SER A O 1
ATOM 517 N N . THR A 1 71 ? -4.040 19.235 -11.968 1.00 86.81 71 THR A N 1
ATOM 518 C CA . THR A 1 71 ? -3.830 20.274 -10.949 1.00 86.81 71 THR A CA 1
ATOM 519 C C . THR A 1 71 ? -2.507 20.067 -10.203 1.00 86.81 71 THR A C 1
ATOM 521 O O . THR A 1 71 ? -1.874 21.038 -9.803 1.00 86.81 71 THR A O 1
ATOM 524 N N . PHE A 1 72 ? -2.100 18.810 -10.057 1.00 89.38 72 PHE A N 1
ATOM 525 C CA . PHE A 1 72 ? -0.811 18.341 -9.551 1.00 89.38 72 PHE A CA 1
ATOM 526 C C . PHE A 1 72 ? -0.380 17.135 -10.401 1.00 89.38 72 PHE A C 1
ATOM 528 O O . PHE A 1 72 ? -1.186 16.607 -11.184 1.00 89.38 72 PHE A O 1
ATOM 535 N N . CYS A 1 73 ? 0.880 16.736 -10.291 1.00 89.62 73 CYS A N 1
ATOM 536 C CA . CYS A 1 73 ? 1.438 15.582 -10.983 1.00 89.62 73 CYS A CA 1
ATOM 537 C C . CYS A 1 73 ? 1.364 14.326 -10.112 1.00 89.62 73 CYS A C 1
ATOM 539 O O . CYS A 1 73 ? 1.617 14.364 -8.909 1.00 89.62 73 CYS A O 1
ATOM 541 N N . VAL A 1 74 ? 1.025 13.202 -10.737 1.00 91.88 74 VAL A N 1
ATOM 542 C CA . VAL A 1 74 ? 1.136 11.865 -10.151 1.00 91.88 74 VAL A CA 1
ATOM 543 C C . VAL A 1 74 ? 2.135 11.079 -10.984 1.00 91.88 74 VAL A C 1
ATOM 545 O O . VAL A 1 74 ? 2.016 11.028 -12.212 1.00 91.88 74 VAL A O 1
ATOM 548 N N . LEU A 1 75 ? 3.114 10.488 -10.307 1.00 94.81 75 LEU A N 1
ATOM 549 C CA . LEU A 1 75 ? 4.077 9.565 -10.887 1.00 94.81 75 LEU A CA 1
ATOM 550 C C . LEU A 1 75 ? 3.610 8.142 -10.604 1.00 94.81 75 LEU A C 1
ATOM 552 O O . LEU A 1 75 ? 3.351 7.795 -9.457 1.00 94.81 75 LEU A O 1
ATOM 556 N N . GLU A 1 76 ? 3.528 7.320 -11.640 1.00 95.69 76 GLU A N 1
ATOM 557 C CA . GLU A 1 76 ? 3.266 5.885 -11.546 1.00 95.69 76 GLU A CA 1
ATOM 558 C C . GLU A 1 76 ? 4.497 5.111 -12.012 1.00 95.69 76 GLU A C 1
ATOM 560 O O . GLU A 1 76 ? 5.069 5.453 -13.046 1.00 95.69 76 GLU A O 1
ATOM 565 N N . VAL A 1 77 ? 4.901 4.068 -11.288 1.00 97.69 77 VAL A N 1
ATOM 566 C CA . VAL A 1 77 ? 5.944 3.136 -11.731 1.00 97.69 77 VAL A CA 1
ATOM 567 C C . VAL A 1 77 ? 5.302 1.894 -12.324 1.00 97.69 77 VAL A C 1
ATOM 569 O O . VAL A 1 77 ? 4.436 1.265 -11.725 1.00 97.69 77 VAL A O 1
ATOM 572 N N . GLN A 1 78 ? 5.769 1.532 -13.510 1.00 96.75 78 GLN A N 1
ATOM 573 C CA . GLN A 1 78 ? 5.375 0.342 -14.241 1.00 96.75 78 GLN A CA 1
ATOM 574 C C . GLN A 1 78 ? 6.622 -0.495 -14.521 1.00 96.75 78 GLN A C 1
ATOM 576 O O . GLN A 1 78 ? 7.700 0.035 -14.808 1.00 96.75 78 GLN A O 1
ATOM 581 N N . MET A 1 79 ? 6.485 -1.812 -14.427 1.00 96.69 79 MET A N 1
ATOM 582 C CA . MET A 1 79 ? 7.585 -2.746 -14.629 1.00 96.69 79 MET A CA 1
ATOM 583 C C . MET A 1 79 ? 7.076 -4.004 -15.307 1.00 96.69 79 MET A C 1
ATOM 585 O O . MET A 1 79 ? 6.026 -4.526 -14.937 1.00 96.69 79 MET A O 1
ATOM 589 N N . VAL A 1 80 ? 7.833 -4.515 -16.276 1.00 97.00 80 VAL A N 1
ATOM 590 C CA . VAL A 1 80 ? 7.548 -5.808 -16.902 1.00 97.00 80 VAL A CA 1
ATOM 591 C C . VAL A 1 80 ? 8.799 -6.653 -17.048 1.00 97.00 80 VAL A C 1
ATOM 593 O O . VAL A 1 80 ? 9.881 -6.133 -17.318 1.00 97.00 80 VAL A O 1
ATOM 596 N N . ALA A 1 81 ? 8.610 -7.966 -16.980 1.00 95.31 81 ALA A N 1
ATOM 597 C CA . ALA A 1 81 ? 9.637 -8.960 -17.256 1.00 95.31 81 ALA A CA 1
ATOM 598 C C . ALA A 1 81 ? 9.151 -9.941 -18.328 1.00 95.31 81 ALA A C 1
ATOM 600 O O . ALA A 1 81 ? 7.964 -10.265 -18.422 1.00 95.31 81 ALA A O 1
ATOM 601 N N . TRP A 1 82 ? 10.070 -10.440 -19.155 1.00 95.12 82 TRP A N 1
ATOM 602 C CA . TRP A 1 82 ? 9.747 -11.468 -20.144 1.00 95.12 82 TRP A CA 1
ATOM 603 C C . TRP A 1 82 ? 9.735 -12.854 -19.498 1.00 95.12 82 TRP A C 1
ATOM 605 O O . TRP A 1 82 ? 10.757 -13.323 -18.996 1.00 95.12 82 TRP A O 1
ATOM 615 N N . ASN A 1 83 ? 8.609 -13.565 -19.572 1.00 93.44 83 ASN A N 1
ATOM 616 C CA . ASN A 1 83 ? 8.485 -14.900 -18.973 1.00 93.44 83 ASN A CA 1
ATOM 617 C C . ASN A 1 83 ? 8.889 -16.063 -19.900 1.00 93.44 83 ASN A C 1
ATOM 619 O O . ASN A 1 83 ? 8.717 -17.229 -19.542 1.00 93.44 83 ASN A O 1
ATOM 623 N N . GLY A 1 84 ? 9.396 -15.763 -21.099 1.00 92.81 84 GLY A N 1
ATOM 624 C CA . GLY A 1 84 ? 9.661 -16.743 -22.157 1.00 92.81 84 GLY A CA 1
ATOM 625 C C . GLY A 1 84 ? 8.619 -16.742 -23.280 1.00 92.81 84 GLY A C 1
ATOM 626 O O . GLY A 1 84 ? 8.924 -17.216 -24.373 1.00 92.81 84 GLY A O 1
ATOM 627 N N . THR A 1 85 ? 7.423 -16.202 -23.027 1.00 94.31 85 THR A N 1
ATOM 628 C CA . THR A 1 85 ? 6.283 -16.200 -23.964 1.00 94.31 85 THR A CA 1
ATOM 629 C C . THR A 1 85 ? 5.644 -14.825 -24.124 1.00 94.31 85 THR A C 1
ATOM 631 O O . THR A 1 85 ? 5.246 -14.471 -25.231 1.00 94.31 85 THR A O 1
ATOM 634 N N . GLU A 1 86 ? 5.533 -14.065 -23.038 1.00 95.50 86 GLU A N 1
ATOM 635 C CA . GLU A 1 86 ? 4.966 -12.719 -23.022 1.00 95.50 86 GLU A CA 1
ATOM 636 C C . GLU A 1 86 ? 5.634 -11.855 -21.946 1.00 95.50 86 GLU A C 1
ATOM 638 O O . GLU A 1 86 ? 6.341 -12.359 -21.063 1.00 95.50 86 GLU A O 1
ATOM 643 N N . TYR A 1 87 ? 5.412 -10.545 -22.036 1.00 95.88 87 TYR A N 1
ATOM 644 C CA . TYR A 1 87 ? 5.738 -9.624 -20.956 1.00 95.88 87 TYR A CA 1
ATOM 645 C C . TYR A 1 87 ? 4.643 -9.683 -19.894 1.00 95.88 87 TYR A C 1
ATOM 647 O O . TYR A 1 87 ? 3.464 -9.533 -20.207 1.00 95.88 87 TYR A O 1
ATOM 655 N N . VAL A 1 88 ? 5.047 -9.900 -18.647 1.00 96.12 88 VAL A N 1
ATOM 656 C CA . VAL A 1 88 ? 4.165 -9.916 -17.473 1.00 96.12 88 VAL A CA 1
ATOM 657 C C . VAL A 1 88 ? 4.529 -8.771 -16.540 1.00 96.12 88 VAL A C 1
ATOM 659 O O . VAL A 1 88 ? 5.684 -8.343 -16.541 1.00 96.12 88 VAL A O 1
ATOM 662 N N . SER A 1 89 ? 3.563 -8.282 -15.756 1.00 96.00 89 SER A N 1
ATOM 663 C CA . SER A 1 89 ? 3.838 -7.244 -14.758 1.00 96.00 89 SER A CA 1
ATOM 664 C C . SER A 1 89 ? 4.857 -7.755 -13.744 1.00 96.00 89 SER A C 1
ATOM 666 O O . SER A 1 89 ? 4.678 -8.829 -13.172 1.00 96.00 89 SER A O 1
ATOM 668 N N . GLY A 1 90 ? 5.924 -6.986 -13.555 1.00 96.38 90 GLY A N 1
ATOM 669 C CA . GLY A 1 90 ? 6.927 -7.193 -12.515 1.00 96.38 90 GLY A CA 1
ATOM 670 C C . GLY A 1 90 ? 6.615 -6.410 -11.243 1.00 96.38 90 GLY A C 1
ATOM 671 O O . GLY A 1 90 ? 7.390 -6.474 -10.303 1.00 96.38 90 GLY A O 1
ATOM 672 N N . ILE A 1 91 ? 5.508 -5.665 -11.196 1.00 97.56 91 ILE A N 1
ATOM 673 C CA . ILE A 1 91 ? 5.097 -4.847 -10.050 1.00 97.56 91 ILE A CA 1
ATOM 674 C C . ILE A 1 91 ? 3.587 -4.966 -9.824 1.00 97.56 91 ILE A C 1
ATOM 676 O O . ILE A 1 91 ? 2.810 -5.027 -10.782 1.00 97.56 91 ILE A O 1
ATOM 680 N N . GLU A 1 92 ? 3.176 -5.034 -8.562 1.00 96.50 92 GLU A N 1
ATOM 681 C CA . GLU A 1 92 ? 1.767 -5.019 -8.175 1.00 96.50 92 GLU A CA 1
ATOM 682 C C . GLU A 1 92 ? 1.140 -3.628 -8.412 1.00 96.50 92 GLU A C 1
ATOM 684 O O . GLU A 1 92 ? 1.844 -2.612 -8.433 1.00 96.50 92 GLU A O 1
ATOM 689 N N . PRO A 1 93 ? -0.188 -3.535 -8.601 1.00 93.06 93 PRO A N 1
ATOM 690 C CA . PRO A 1 93 ? -0.857 -2.260 -8.832 1.00 93.06 93 PRO A CA 1
ATOM 691 C C . PRO A 1 93 ? -0.672 -1.246 -7.693 1.00 93.06 93 PRO A C 1
ATOM 693 O O . PRO A 1 93 ? -0.587 -1.592 -6.516 1.00 93.06 93 PRO A O 1
ATOM 696 N N . GLY A 1 94 ? -0.725 0.043 -8.041 1.00 92.19 94 GLY A N 1
ATOM 697 C CA . GLY A 1 94 ? -0.781 1.134 -7.062 1.00 92.19 94 GLY A CA 1
ATOM 698 C C . GLY A 1 94 ? 0.572 1.706 -6.640 1.00 92.19 94 GLY A C 1
ATOM 699 O O . GLY A 1 94 ? 0.622 2.403 -5.625 1.00 92.19 94 GLY A O 1
ATOM 700 N N . ALA A 1 95 ? 1.642 1.446 -7.399 1.00 96.38 95 ALA A N 1
ATOM 701 C CA . ALA A 1 95 ? 2.942 2.112 -7.282 1.00 96.38 95 ALA A CA 1
ATOM 702 C C . ALA A 1 95 ? 2.873 3.555 -7.807 1.00 96.38 95 ALA A C 1
ATOM 704 O O . ALA A 1 95 ? 3.481 3.908 -8.818 1.00 96.38 95 ALA A O 1
ATOM 705 N N . THR A 1 96 ? 2.070 4.379 -7.136 1.00 95.00 96 THR A N 1
ATOM 706 C CA . THR A 1 96 ? 1.753 5.756 -7.522 1.00 95.00 96 THR A CA 1
ATOM 707 C C . THR A 1 96 ? 2.064 6.722 -6.393 1.00 95.00 96 THR A C 1
ATOM 709 O O . THR A 1 96 ? 1.664 6.473 -5.260 1.00 95.00 96 THR A O 1
ATOM 712 N N . ILE A 1 97 ? 2.681 7.858 -6.709 1.00 95.81 97 ILE A N 1
ATOM 713 C CA . ILE A 1 97 ? 3.036 8.888 -5.734 1.00 95.81 97 ILE A CA 1
ATOM 714 C C . ILE A 1 97 ? 2.717 10.286 -6.277 1.00 95.81 97 ILE A C 1
ATOM 716 O O . ILE A 1 97 ? 3.066 10.636 -7.407 1.00 95.81 97 ILE A O 1
ATOM 720 N N . ALA A 1 98 ? 2.019 11.098 -5.481 1.00 94.31 98 ALA A N 1
ATOM 721 C CA . ALA A 1 98 ? 1.705 12.481 -5.836 1.00 94.31 98 ALA A CA 1
ATOM 722 C C . ALA A 1 98 ? 2.919 13.391 -5.610 1.00 94.31 98 ALA A C 1
ATOM 724 O O . ALA A 1 98 ? 3.522 13.335 -4.537 1.00 94.31 98 ALA A O 1
ATOM 725 N N . GLU A 1 99 ? 3.242 14.238 -6.594 1.00 94.38 99 GLU A N 1
ATOM 726 C CA . GLU A 1 99 ? 4.382 15.173 -6.573 1.00 94.38 99 GLU A CA 1
ATOM 727 C C . GLU A 1 99 ? 5.663 14.508 -6.043 1.00 94.38 99 GLU A C 1
ATOM 729 O O . GLU A 1 99 ? 6.337 15.026 -5.150 1.00 94.38 99 GLU A O 1
ATOM 734 N N . GLY A 1 100 ? 5.935 13.299 -6.536 1.00 95.44 100 GLY A N 1
ATOM 735 C CA . GLY A 1 100 ? 6.969 12.433 -5.995 1.00 95.44 100 GLY A CA 1
ATOM 736 C C . GLY A 1 100 ? 8.021 12.007 -7.004 1.00 95.44 100 GLY A C 1
ATOM 737 O O . GLY A 1 100 ? 7.947 12.289 -8.199 1.00 95.44 100 GLY A O 1
ATOM 738 N N . GLU A 1 101 ? 9.008 11.296 -6.483 1.00 97.38 101 GLU A N 1
ATOM 739 C CA . GLU A 1 101 ? 10.137 10.748 -7.220 1.00 97.38 101 GLU A CA 1
ATOM 740 C C . GLU A 1 101 ? 10.305 9.253 -6.945 1.00 97.38 101 GLU A C 1
ATOM 742 O O . GLU A 1 101 ? 9.740 8.708 -5.993 1.00 97.38 101 GLU A O 1
ATOM 747 N N . VAL A 1 102 ? 11.084 8.598 -7.805 1.00 98.25 102 VAL A N 1
ATOM 748 C CA . VAL A 1 102 ? 11.405 7.172 -7.726 1.00 98.25 102 VAL A CA 1
ATOM 749 C C . VAL A 1 102 ? 12.916 6.975 -7.650 1.00 98.25 102 VAL A C 1
ATOM 751 O O . VAL A 1 102 ? 13.666 7.541 -8.448 1.00 98.25 102 VAL A O 1
ATOM 754 N N . GLU A 1 103 ? 13.359 6.129 -6.723 1.00 98.25 103 GLU A N 1
ATOM 755 C CA . GLU A 1 103 ? 14.750 5.699 -6.582 1.00 98.25 103 GLU A CA 1
ATOM 756 C C . GLU A 1 103 ? 14.837 4.168 -6.511 1.00 98.25 103 GLU A C 1
ATOM 758 O O . GLU A 1 103 ? 14.023 3.522 -5.855 1.00 98.25 103 GLU A O 1
ATOM 763 N N . PHE A 1 104 ? 15.848 3.582 -7.161 1.00 97.88 104 PHE A N 1
ATOM 764 C CA . PHE A 1 104 ? 16.196 2.171 -6.986 1.00 97.88 104 PHE A CA 1
ATOM 765 C C . PHE A 1 104 ? 17.356 2.041 -6.002 1.00 97.88 104 PHE A C 1
ATOM 767 O O . PHE A 1 104 ? 18.444 2.563 -6.257 1.00 97.88 104 PHE A O 1
ATOM 774 N N . VAL A 1 105 ? 17.147 1.315 -4.905 1.00 97.50 105 VAL A N 1
ATOM 775 C CA . VAL A 1 105 ? 18.119 1.198 -3.807 1.00 97.50 105 VAL A CA 1
ATOM 776 C C . VAL A 1 105 ? 18.544 -0.253 -3.630 1.00 97.50 105 VAL A C 1
ATOM 778 O O . VAL A 1 105 ? 17.698 -1.133 -3.528 1.00 97.50 105 VAL A O 1
ATOM 781 N N . ASP A 1 106 ? 19.852 -0.513 -3.566 1.00 97.12 106 ASP A N 1
ATOM 782 C CA . ASP A 1 106 ? 20.373 -1.862 -3.314 1.00 97.12 106 ASP A CA 1
ATOM 783 C C . ASP A 1 106 ? 19.888 -2.395 -1.959 1.00 97.12 106 ASP A C 1
ATOM 785 O O . ASP A 1 106 ? 20.077 -1.752 -0.919 1.00 97.12 106 ASP A O 1
ATOM 789 N N . LEU A 1 107 ? 19.294 -3.590 -1.962 1.00 96.19 107 LEU A N 1
ATOM 790 C CA . LEU A 1 107 ? 18.844 -4.237 -0.738 1.00 96.19 107 LEU A CA 1
ATOM 791 C C . LEU A 1 107 ? 20.018 -4.855 0.021 1.00 96.19 107 LEU A C 1
ATOM 793 O O . LEU A 1 107 ? 20.911 -5.504 -0.527 1.00 96.19 107 LEU A O 1
ATOM 797 N N . GLY A 1 108 ? 20.004 -4.656 1.337 1.00 90.81 108 GLY A N 1
ATOM 798 C CA . GLY A 1 108 ? 20.908 -5.354 2.239 1.00 90.81 108 GLY A CA 1
ATOM 799 C C . GLY A 1 108 ? 20.476 -6.805 2.452 1.00 90.81 108 GLY A C 1
ATOM 800 O O . GLY A 1 108 ? 19.316 -7.159 2.299 1.00 90.81 108 GLY A O 1
ATOM 801 N N . THR A 1 109 ? 21.393 -7.640 2.937 1.00 87.44 109 THR A N 1
ATOM 802 C CA . THR A 1 109 ? 21.159 -9.074 3.209 1.00 87.44 109 THR A CA 1
ATOM 803 C C . THR A 1 109 ? 20.083 -9.387 4.258 1.00 87.44 109 THR A C 1
ATOM 805 O O . THR A 1 109 ? 19.805 -10.553 4.509 1.00 87.44 109 THR A O 1
ATOM 808 N N . SER A 1 110 ? 19.572 -8.375 4.960 1.00 88.69 110 SER A N 1
ATOM 809 C CA . SER A 1 110 ? 18.498 -8.508 5.951 1.00 88.69 110 SER A CA 1
ATOM 810 C C . SER A 1 110 ? 17.138 -8.066 5.417 1.00 88.69 110 SER A C 1
ATOM 812 O O . SER A 1 110 ? 16.175 -8.088 6.176 1.00 88.69 110 SER A O 1
ATOM 814 N N . ALA A 1 111 ? 17.075 -7.590 4.173 1.00 93.44 111 ALA A N 1
ATOM 815 C CA . ALA A 1 111 ? 15.817 -7.247 3.537 1.00 93.44 111 ALA A CA 1
ATOM 816 C C . ALA A 1 111 ? 15.001 -8.522 3.263 1.00 93.44 111 ALA A C 1
ATOM 818 O O . ALA A 1 111 ? 15.593 -9.581 3.041 1.00 93.44 111 ALA A O 1
ATOM 819 N N . PRO A 1 112 ? 13.663 -8.433 3.291 1.00 94.06 112 PRO A N 1
ATOM 820 C CA . PRO A 1 112 ? 12.797 -9.542 2.907 1.00 94.06 112 PRO A CA 1
ATOM 821 C C . PRO A 1 112 ? 12.919 -9.857 1.410 1.00 94.06 112 PRO A C 1
ATOM 823 O O . PRO A 1 112 ? 12.873 -11.023 1.032 1.00 94.06 112 PRO A O 1
ATOM 826 N N . GLY A 1 113 ? 13.097 -8.833 0.567 1.00 95.12 113 GLY A N 1
ATOM 827 C CA . GLY A 1 113 ? 13.298 -8.996 -0.869 1.00 95.12 113 GLY A CA 1
ATOM 828 C C . GLY A 1 113 ? 14.753 -9.169 -1.291 1.00 95.12 113 GLY A C 1
ATOM 829 O O . GLY A 1 113 ? 15.675 -9.226 -0.474 1.00 95.12 113 GLY A O 1
ATOM 830 N N . GLN A 1 114 ? 14.953 -9.216 -2.606 1.00 94.69 114 GLN A N 1
ATOM 831 C CA . GLN A 1 114 ? 16.258 -9.419 -3.233 1.00 94.69 114 GLN A CA 1
ATOM 832 C C . GLN A 1 114 ? 16.527 -8.391 -4.351 1.00 94.69 114 GLN A C 1
ATOM 834 O O . GLN A 1 114 ? 15.599 -7.755 -4.852 1.00 94.69 114 GLN A O 1
ATOM 839 N N . GLY A 1 115 ? 17.798 -8.198 -4.716 1.00 96.00 115 GLY A N 1
ATOM 840 C CA . GLY A 1 115 ? 18.208 -7.188 -5.696 1.00 96.00 115 GLY A CA 1
ATOM 841 C C . GLY A 1 115 ? 18.039 -5.750 -5.192 1.00 96.00 115 GLY A C 1
ATOM 842 O O . GLY A 1 115 ? 18.665 -5.348 -4.206 1.00 96.00 115 GLY A O 1
ATOM 843 N N . LYS A 1 116 ? 17.223 -4.949 -5.882 1.00 98.06 116 LYS A N 1
ATOM 844 C CA . LYS A 1 116 ? 16.951 -3.542 -5.545 1.00 98.06 116 LYS A CA 1
ATOM 845 C C . LYS A 1 116 ? 15.524 -3.358 -5.037 1.00 98.06 116 LYS A C 1
ATOM 847 O O . LYS A 1 116 ? 14.608 -3.975 -5.560 1.00 98.06 116 LYS A O 1
ATOM 852 N N . ALA A 1 117 ? 15.323 -2.464 -4.077 1.00 97.94 117 ALA A N 1
ATOM 853 C CA . ALA A 1 117 ? 14.019 -1.903 -3.735 1.00 97.94 117 ALA A CA 1
ATOM 854 C C . ALA A 1 117 ? 13.669 -0.741 -4.666 1.00 97.94 117 ALA A C 1
ATOM 856 O O . ALA A 1 117 ? 14.565 -0.071 -5.186 1.00 97.94 117 ALA A O 1
ATOM 857 N N . ILE A 1 118 ? 12.374 -0.455 -4.792 1.00 98.50 118 ILE A N 1
ATOM 858 C CA . ILE A 1 118 ? 11.862 0.789 -5.369 1.00 98.50 118 ILE A CA 1
ATOM 859 C C . ILE A 1 118 ? 11.377 1.656 -4.211 1.00 98.50 118 ILE A C 1
ATOM 861 O O . ILE A 1 118 ? 10.470 1.262 -3.475 1.00 98.50 118 ILE A O 1
ATOM 865 N N . LEU A 1 119 ? 11.981 2.829 -4.053 1.00 98.38 119 LEU A N 1
ATOM 866 C CA . LEU A 1 119 ? 11.518 3.843 -3.119 1.00 98.38 119 LEU A CA 1
ATOM 867 C C . LEU A 1 119 ? 10.728 4.903 -3.873 1.00 98.38 119 LEU A C 1
ATOM 869 O O . LEU A 1 119 ? 11.265 5.556 -4.768 1.00 98.38 119 LEU A O 1
ATOM 873 N N . LEU A 1 120 ? 9.467 5.087 -3.488 1.00 98.56 120 LEU A N 1
ATOM 874 C CA . LEU A 1 120 ? 8.658 6.227 -3.918 1.00 98.56 120 LEU A CA 1
ATOM 875 C C . LEU A 1 120 ? 8.631 7.244 -2.788 1.00 98.56 120 LEU A C 1
ATOM 877 O O . LEU A 1 120 ? 8.287 6.879 -1.671 1.00 98.56 120 LEU A O 1
ATOM 881 N N . SER A 1 121 ? 8.991 8.498 -3.052 1.00 98.19 121 SER A N 1
ATOM 882 C CA . SER A 1 121 ? 8.966 9.565 -2.040 1.00 98.19 121 SER A CA 1
ATOM 883 C C . SER A 1 121 ? 8.192 10.770 -2.550 1.00 98.19 121 SER A C 1
ATOM 885 O O . SER A 1 121 ? 8.420 11.216 -3.670 1.00 98.19 121 SER A O 1
ATOM 887 N N . GLY A 1 122 ? 7.270 11.296 -1.745 1.00 96.38 122 GLY A N 1
ATOM 888 C CA . GLY A 1 122 ? 6.385 12.390 -2.149 1.00 96.38 122 GLY A CA 1
ATOM 889 C C . GLY A 1 122 ? 5.148 12.454 -1.260 1.00 96.38 122 GLY A C 1
ATOM 890 O O . GLY A 1 122 ? 5.272 12.467 -0.038 1.00 96.38 122 GLY A O 1
ATOM 891 N N . GLY A 1 123 ? 3.959 12.505 -1.862 1.00 93.69 123 GLY A N 1
ATOM 892 C CA . GLY A 1 123 ? 2.685 12.418 -1.139 1.00 93.69 123 GLY A CA 1
ATOM 893 C C . GLY A 1 123 ? 2.112 13.760 -0.691 1.00 93.69 123 GLY A C 1
ATOM 894 O O . GLY A 1 123 ? 1.256 13.808 0.189 1.00 93.69 123 GLY A O 1
ATOM 895 N N . VAL A 1 124 ? 2.570 14.874 -1.276 1.00 93.62 124 VAL A N 1
ATOM 896 C CA . VAL A 1 124 ? 2.042 16.214 -0.976 1.00 93.62 124 VAL A CA 1
ATOM 897 C C . VAL A 1 124 ? 1.798 16.988 -2.267 1.00 93.62 124 VAL A C 1
ATOM 899 O O . VAL A 1 124 ? 2.654 17.720 -2.750 1.00 93.62 124 VAL A O 1
ATOM 902 N N . SER A 1 125 ? 0.572 16.894 -2.783 1.00 90.75 125 SER A N 1
ATOM 903 C CA . SER A 1 125 ? 0.125 17.641 -3.975 1.00 90.75 125 SER A CA 1
ATOM 904 C C . SER A 1 125 ? 0.166 19.175 -3.850 1.00 90.75 125 SER A C 1
ATOM 906 O O . SER A 1 125 ? 0.089 19.887 -4.847 1.00 90.75 125 SER A O 1
ATOM 908 N N . GLY A 1 126 ? 0.164 19.711 -2.622 1.00 86.88 126 GLY A N 1
ATOM 909 C CA . GLY A 1 126 ? 0.048 21.149 -2.360 1.00 86.88 126 GLY A CA 1
ATOM 910 C C . GLY A 1 126 ? -1.320 21.773 -2.681 1.00 86.88 126 GLY A C 1
ATOM 911 O O . GLY A 1 126 ? -1.481 22.987 -2.518 1.00 86.88 126 GLY A O 1
ATOM 912 N N . VAL A 1 127 ? -2.317 20.988 -3.111 1.00 86.31 127 VAL A N 1
ATOM 913 C CA . VAL A 1 127 ? -3.680 21.479 -3.364 1.00 86.31 127 VAL A CA 1
ATOM 914 C C . VAL A 1 127 ? -4.576 21.293 -2.133 1.00 86.31 127 VAL A C 1
ATOM 916 O O . VAL A 1 127 ? -4.423 20.307 -1.415 1.00 86.31 127 VAL A O 1
ATOM 919 N N . PRO A 1 128 ? -5.555 22.187 -1.880 1.00 77.75 128 PRO A N 1
ATOM 920 C CA . PRO A 1 128 ? -6.445 22.064 -0.719 1.00 77.75 128 PRO A CA 1
ATOM 921 C C . PRO A 1 128 ? -7.233 20.747 -0.662 1.00 77.75 128 PRO A C 1
ATOM 923 O O . PRO A 1 128 ? -7.550 20.268 0.419 1.00 77.75 128 PRO A O 1
ATOM 926 N N . GLU A 1 129 ? -7.542 20.165 -1.823 1.00 73.50 129 GLU A N 1
ATOM 927 C CA . GLU A 1 129 ? -8.279 18.900 -1.970 1.00 73.50 129 GLU A CA 1
ATOM 928 C C . GLU A 1 129 ? -7.370 17.660 -1.874 1.00 73.50 129 GLU A C 1
ATOM 930 O O . GLU A 1 129 ? -7.850 16.532 -1.937 1.00 73.50 129 GLU A O 1
ATOM 935 N N . GLY A 1 130 ? -6.057 17.853 -1.711 1.00 65.69 130 GLY A N 1
ATOM 936 C CA . GLY A 1 130 ? -5.071 16.778 -1.587 1.00 65.69 130 GLY A CA 1
ATOM 937 C C . GLY A 1 130 ? -5.141 16.038 -0.250 1.00 65.69 130 GLY A C 1
ATOM 938 O O . GLY A 1 130 ? -4.452 15.041 -0.070 1.00 65.69 130 GLY A O 1
ATOM 939 N N . GLY A 1 131 ? -5.975 16.524 0.671 1.00 81.25 131 GLY A N 1
ATOM 940 C CA . GLY A 1 131 ? -6.160 15.964 2.000 1.00 81.25 131 GLY A CA 1
ATOM 941 C C . GLY A 1 131 ? -4.940 16.178 2.890 1.00 81.25 131 GLY A C 1
ATOM 942 O O . GLY A 1 131 ? -4.485 17.315 3.045 1.00 81.25 131 GLY A O 1
ATOM 943 N N . LEU A 1 132 ? -4.442 15.119 3.528 1.00 87.06 132 LEU A N 1
ATOM 944 C CA . LEU A 1 132 ? -3.381 15.244 4.530 1.00 87.06 132 LEU A CA 1
ATOM 945 C C . LEU A 1 132 ? -2.070 15.702 3.875 1.00 87.06 132 LEU A C 1
ATOM 947 O O . LEU A 1 132 ? -1.592 15.114 2.909 1.00 87.06 132 LEU A O 1
ATOM 951 N N . ASN A 1 133 ? -1.473 16.770 4.408 1.00 90.12 133 ASN A N 1
ATOM 952 C CA . ASN A 1 133 ? -0.246 17.370 3.874 1.00 90.12 133 ASN A CA 1
ATOM 953 C C . ASN A 1 133 ? 0.994 16.850 4.610 1.00 90.12 133 ASN A C 1
ATOM 955 O O . ASN A 1 133 ? 1.779 17.629 5.148 1.00 90.12 133 ASN A O 1
ATOM 959 N N . VAL A 1 134 ? 1.144 15.528 4.659 1.00 94.12 134 VAL A N 1
ATOM 960 C CA . VAL A 1 134 ? 2.290 14.866 5.285 1.00 94.12 134 VAL A CA 1
ATOM 961 C C . VAL A 1 134 ? 2.967 13.999 4.228 1.00 94.12 134 VAL A C 1
ATOM 963 O O . VAL A 1 134 ? 2.317 13.092 3.712 1.00 94.12 134 VAL A O 1
ATOM 966 N N . PRO A 1 135 ? 4.238 14.270 3.884 1.00 96.00 135 PRO A N 1
ATOM 967 C CA . PRO A 1 135 ? 4.945 13.471 2.903 1.00 96.00 135 PRO A CA 1
ATOM 968 C C . PRO A 1 135 ? 5.259 12.087 3.459 1.00 96.00 135 PRO A C 1
ATOM 970 O O . PRO A 1 135 ? 5.394 11.896 4.675 1.00 96.00 135 PRO A O 1
ATOM 973 N N . HIS A 1 136 ? 5.425 11.134 2.555 1.00 97.12 136 HIS A N 1
ATOM 974 C CA . HIS A 1 136 ? 5.739 9.757 2.885 1.00 97.12 136 HIS A CA 1
ATOM 975 C C . HIS A 1 136 ? 6.731 9.144 1.908 1.00 97.12 136 HIS A C 1
ATOM 977 O O . HIS A 1 136 ? 6.974 9.660 0.813 1.00 97.12 136 HIS A O 1
ATOM 983 N N . THR A 1 137 ? 7.284 8.020 2.343 1.00 98.12 137 THR A N 1
ATOM 984 C CA . THR A 1 137 ? 8.064 7.115 1.514 1.00 98.12 137 THR A CA 1
ATOM 985 C C . THR A 1 137 ? 7.389 5.752 1.497 1.00 98.12 137 THR A C 1
ATOM 987 O O . THR A 1 137 ? 6.934 5.264 2.531 1.00 98.12 137 THR A O 1
ATOM 990 N N . GLU A 1 138 ? 7.352 5.131 0.327 1.00 98.12 138 GLU A N 1
ATOM 991 C CA . GLU A 1 138 ? 6.910 3.757 0.125 1.00 98.12 138 GLU A CA 1
ATOM 992 C C . GLU A 1 138 ? 8.101 2.899 -0.282 1.00 98.12 138 GLU A C 1
ATOM 994 O O . GLU A 1 138 ? 8.901 3.314 -1.122 1.00 98.12 138 GLU A O 1
ATOM 999 N N . ASN A 1 139 ? 8.198 1.699 0.281 1.00 97.75 139 ASN A N 1
ATOM 1000 C CA . ASN A 1 139 ? 9.239 0.734 -0.045 1.00 97.75 139 ASN A CA 1
ATOM 1001 C C . ASN A 1 139 ? 8.610 -0.483 -0.716 1.00 97.75 139 ASN A C 1
ATOM 1003 O O . ASN A 1 139 ? 7.826 -1.213 -0.101 1.00 97.75 139 ASN A O 1
ATOM 1007 N N . TRP A 1 140 ? 8.966 -0.696 -1.976 1.00 98.38 140 TRP A N 1
ATOM 1008 C CA . TRP A 1 140 ? 8.502 -1.823 -2.766 1.00 98.38 140 TRP A CA 1
ATOM 1009 C C . TRP A 1 140 ? 9.646 -2.795 -3.002 1.00 98.38 140 TRP A C 1
ATOM 1011 O O . TRP A 1 140 ? 10.738 -2.396 -3.417 1.00 98.38 140 TRP A O 1
ATOM 1021 N N . GLN A 1 141 ? 9.394 -4.081 -2.776 1.00 98.00 141 GLN A N 1
ATOM 1022 C CA . GLN A 1 141 ? 10.400 -5.129 -2.941 1.00 98.00 141 GLN A CA 1
ATOM 1023 C C . GLN A 1 141 ? 9.793 -6.363 -3.599 1.00 98.00 141 GLN A C 1
ATOM 1025 O O . GLN A 1 141 ? 8.615 -6.662 -3.417 1.00 98.00 141 GLN A O 1
ATOM 1030 N N . SER A 1 142 ? 10.624 -7.092 -4.337 1.00 97.50 142 SER A N 1
ATOM 1031 C CA . SER A 1 142 ? 10.308 -8.425 -4.845 1.00 97.50 142 SER A CA 1
ATOM 1032 C C . SER A 1 142 ? 10.872 -9.469 -3.884 1.00 97.50 142 SER A C 1
ATOM 1034 O O . SER A 1 142 ? 12.084 -9.500 -3.648 1.00 97.50 142 SER A O 1
ATOM 1036 N N . VAL A 1 143 ? 10.006 -10.336 -3.361 1.00 96.06 143 VAL A N 1
ATOM 1037 C CA . VAL A 1 143 ? 10.374 -11.456 -2.483 1.00 96.06 143 VAL A CA 1
ATOM 1038 C C . VAL A 1 143 ? 10.252 -12.762 -3.254 1.00 96.06 143 VAL A C 1
ATOM 1040 O O . VAL A 1 143 ? 9.242 -13.001 -3.910 1.00 96.06 143 VAL A O 1
ATOM 1043 N N . ASP A 1 144 ? 11.294 -13.594 -3.210 1.00 92.69 144 ASP A N 1
ATOM 1044 C CA . ASP A 1 144 ? 11.346 -14.896 -3.890 1.00 92.69 144 ASP A CA 1
ATOM 1045 C C . ASP A 1 144 ? 11.041 -14.832 -5.408 1.00 92.69 144 ASP A C 1
ATOM 1047 O O . ASP A 1 144 ? 10.569 -15.800 -6.010 1.00 92.69 144 ASP A O 1
ATOM 1051 N N . GLY A 1 145 ? 11.329 -13.690 -6.047 1.00 89.56 145 GLY A N 1
ATOM 1052 C CA . GLY A 1 145 ? 11.066 -13.438 -7.472 1.00 89.56 145 GLY A CA 1
ATOM 1053 C C . GLY A 1 145 ? 9.594 -13.179 -7.824 1.00 89.56 145 GLY A C 1
ATOM 1054 O O . GLY A 1 145 ? 9.227 -13.246 -8.998 1.00 89.56 145 GLY A O 1
ATOM 1055 N N . ALA A 1 146 ? 8.734 -12.924 -6.834 1.00 94.19 146 ALA A N 1
ATOM 1056 C CA . ALA A 1 146 ? 7.382 -12.419 -7.065 1.00 94.19 146 ALA A CA 1
ATOM 1057 C C . ALA A 1 146 ? 7.412 -10.976 -7.617 1.00 94.19 146 ALA A C 1
ATOM 1059 O O . ALA A 1 146 ? 8.426 -10.289 -7.483 1.00 94.19 146 ALA A O 1
ATOM 1060 N N . PRO A 1 147 ? 6.319 -10.478 -8.224 1.00 96.56 147 PRO A N 1
ATOM 1061 C CA . PRO A 1 147 ? 6.209 -9.060 -8.547 1.00 96.56 147 PRO A CA 1
ATOM 1062 C C . PRO A 1 147 ? 6.502 -8.173 -7.329 1.00 96.56 147 PRO A C 1
ATOM 1064 O O . PRO A 1 147 ? 6.202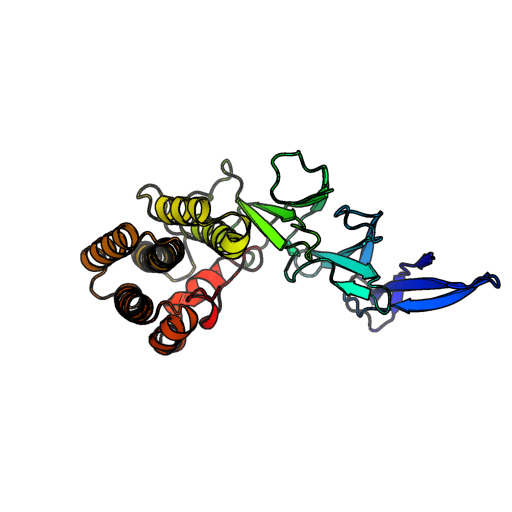 -8.535 -6.191 1.00 96.56 147 PRO A O 1
ATOM 1067 N N . TYR A 1 148 ? 7.082 -6.999 -7.570 1.00 98.12 148 TYR A N 1
ATOM 1068 C CA . TYR A 1 148 ? 7.316 -5.995 -6.541 1.00 98.12 148 TYR A CA 1
ATOM 1069 C C . TYR A 1 148 ? 6.006 -5.638 -5.837 1.00 98.12 148 TYR A C 1
ATOM 1071 O O . TYR A 1 148 ? 5.082 -5.127 -6.468 1.00 98.12 148 TYR A O 1
ATOM 1079 N N . ALA A 1 149 ? 5.956 -5.849 -4.525 1.00 97.25 149 ALA A N 1
ATOM 1080 C CA . ALA A 1 149 ? 4.838 -5.473 -3.671 1.00 97.25 149 ALA A CA 1
ATOM 1081 C C . ALA A 1 149 ? 5.269 -4.385 -2.685 1.00 97.25 149 ALA A C 1
ATOM 1083 O O . ALA A 1 149 ? 6.441 -4.296 -2.303 1.00 97.25 149 ALA A O 1
ATOM 1084 N N . ARG A 1 150 ? 4.317 -3.546 -2.271 1.00 97.75 150 ARG A N 1
ATOM 1085 C CA . ARG A 1 150 ? 4.545 -2.516 -1.255 1.00 97.75 150 ARG A CA 1
ATOM 1086 C C . ARG A 1 150 ? 4.661 -3.191 0.102 1.00 97.75 150 ARG A C 1
ATOM 1088 O O . ARG A 1 150 ? 3.685 -3.751 0.587 1.00 97.75 150 ARG A O 1
ATOM 1095 N N . LEU A 1 151 ? 5.844 -3.132 0.700 1.00 97.00 151 LEU A N 1
ATOM 1096 C CA . LEU A 1 151 ? 6.103 -3.749 2.000 1.00 97.00 151 LEU A CA 1
ATOM 1097 C C . LEU A 1 151 ? 6.047 -2.740 3.145 1.00 97.00 151 LEU A C 1
ATOM 1099 O O . LEU A 1 151 ? 5.818 -3.115 4.289 1.00 97.00 151 LEU A O 1
ATOM 1103 N N . GLU A 1 152 ? 6.259 -1.460 2.850 1.00 97.00 152 GLU A N 1
ATOM 1104 C CA . GLU A 1 152 ? 6.315 -0.423 3.872 1.00 97.00 152 GLU A CA 1
ATOM 1105 C C . GLU A 1 152 ? 5.806 0.912 3.326 1.00 97.00 152 GLU A C 1
ATOM 1107 O O . GLU A 1 152 ? 6.021 1.261 2.162 1.00 97.00 152 GLU A O 1
ATOM 1112 N N . TRP A 1 153 ? 5.147 1.662 4.203 1.00 97.44 153 TRP A N 1
ATOM 1113 C CA . TRP A 1 153 ? 4.738 3.045 4.010 1.00 97.44 153 TRP A CA 1
ATOM 1114 C C . TRP A 1 153 ? 5.105 3.802 5.281 1.00 97.44 153 TRP A C 1
ATOM 1116 O O . TRP A 1 153 ? 4.721 3.387 6.373 1.00 97.44 153 TRP A O 1
ATOM 1126 N N . ILE A 1 154 ? 5.856 4.897 5.160 1.00 96.81 154 ILE A N 1
ATOM 1127 C CA . ILE A 1 154 ? 6.293 5.700 6.306 1.00 96.81 154 ILE A CA 1
ATOM 1128 C C . ILE A 1 154 ? 6.013 7.172 6.050 1.00 96.81 154 ILE A C 1
ATOM 1130 O O . ILE A 1 154 ? 6.603 7.779 5.158 1.00 96.81 154 ILE A O 1
ATOM 1134 N N . TYR A 1 155 ? 5.202 7.780 6.910 1.00 97.12 155 TYR A N 1
ATOM 1135 C CA . TYR A 1 155 ? 5.045 9.231 6.959 1.00 97.12 155 TYR A CA 1
ATOM 1136 C C . TYR A 1 155 ? 6.203 9.918 7.683 1.00 97.12 155 TYR A C 1
ATOM 1138 O O . TYR A 1 155 ? 6.633 9.484 8.762 1.00 97.12 155 TYR A O 1
ATOM 1146 N N . ALA A 1 156 ? 6.638 11.057 7.144 1.00 96.25 156 ALA A N 1
ATOM 1147 C CA . ALA A 1 156 ? 7.670 11.898 7.736 1.00 96.25 156 ALA A CA 1
ATOM 1148 C C . ALA A 1 156 ? 7.274 12.359 9.149 1.00 96.25 156 ALA A C 1
ATOM 1150 O O . ALA A 1 156 ? 6.283 13.063 9.358 1.00 96.25 156 ALA A O 1
ATOM 1151 N N . ARG A 1 157 ? 8.063 11.939 10.147 1.00 93.81 157 ARG A N 1
ATOM 1152 C CA . ARG A 1 157 ? 7.714 12.105 11.566 1.00 93.81 157 ARG A CA 1
ATOM 1153 C C . ARG A 1 157 ? 7.865 13.519 12.105 1.00 93.81 157 ARG A C 1
ATOM 1155 O O . ARG A 1 157 ? 7.227 13.859 13.097 1.00 93.81 157 ARG A O 1
ATOM 1162 N N . ASP A 1 158 ? 8.711 14.313 11.471 1.00 93.00 158 ASP A N 1
ATOM 1163 C CA . ASP A 1 158 ? 9.092 15.668 11.858 1.00 93.00 158 ASP A CA 1
ATOM 1164 C C . ASP A 1 158 ? 8.244 16.764 11.192 1.00 93.00 158 ASP A C 1
ATOM 1166 O O . ASP A 1 158 ? 8.479 17.951 11.425 1.00 93.00 158 ASP A O 1
ATOM 1170 N N . VAL A 1 159 ? 7.234 16.378 10.407 1.00 93.25 159 VAL A N 1
ATOM 1171 C CA . VAL A 1 159 ? 6.319 17.295 9.719 1.00 93.25 159 VAL A CA 1
ATOM 1172 C C . VAL A 1 159 ? 5.085 17.591 10.580 1.00 93.25 159 VAL A C 1
ATOM 1174 O O . VAL A 1 159 ? 4.516 16.709 11.227 1.00 93.25 159 VAL A O 1
ATOM 1177 N N . GLU A 1 160 ? 4.663 18.858 10.598 1.00 89.56 160 GLU A N 1
ATOM 1178 C CA . GLU A 1 160 ? 3.437 19.293 11.277 1.00 89.56 160 GLU A CA 1
ATOM 1179 C C . GLU A 1 160 ? 2.208 18.563 10.710 1.00 89.56 160 GLU A C 1
ATOM 1181 O O . GLU A 1 160 ? 2.061 18.432 9.499 1.00 89.56 160 GLU A O 1
ATOM 1186 N N . GLY A 1 161 ? 1.316 18.094 11.586 1.00 87.06 161 GLY A N 1
ATOM 1187 C CA . GLY A 1 161 ? 0.122 17.336 11.195 1.00 87.06 161 GLY A CA 1
ATOM 1188 C C . GLY A 1 161 ? 0.320 15.818 11.106 1.00 87.06 161 GLY A C 1
ATOM 1189 O O . GLY A 1 161 ? -0.653 15.098 10.904 1.00 87.06 161 GLY A O 1
ATOM 1190 N N . ASN A 1 162 ? 1.537 15.302 11.327 1.00 92.38 162 ASN A N 1
ATOM 1191 C CA . ASN A 1 162 ? 1.800 13.858 11.393 1.00 92.38 162 ASN A CA 1
ATOM 1192 C C . ASN A 1 162 ? 1.337 13.184 12.716 1.00 92.38 162 ASN A C 1
ATOM 1194 O O . ASN A 1 162 ? 1.713 12.057 13.028 1.00 92.38 162 ASN A O 1
ATOM 1198 N N . ASP A 1 163 ? 0.536 13.838 13.550 1.00 94.06 163 ASP A N 1
ATOM 1199 C CA . ASP A 1 163 ? 0.076 13.310 14.843 1.00 94.06 163 ASP A CA 1
ATOM 1200 C C . ASP A 1 163 ? -1.372 12.798 14.820 1.00 94.06 163 ASP A C 1
ATOM 1202 O O . ASP A 1 163 ? -1.972 12.609 15.878 1.00 94.06 163 ASP A O 1
ATOM 1206 N N . CYS A 1 164 ? -1.938 12.548 13.635 1.00 94.38 164 CYS A N 1
ATOM 1207 C CA . CYS A 1 164 ? -3.302 12.044 13.510 1.00 94.38 164 CYS A CA 1
ATOM 1208 C C . CYS A 1 164 ? -3.389 10.515 13.359 1.00 94.38 164 CYS A C 1
ATOM 1210 O O . CYS A 1 164 ? -2.495 9.876 12.799 1.00 94.38 164 CYS A O 1
ATOM 1212 N N . VAL A 1 165 ? -4.485 9.926 13.854 1.00 96.75 165 VAL A N 1
ATOM 1213 C CA . VAL A 1 165 ? -4.701 8.465 13.877 1.00 96.75 165 VAL A CA 1
ATOM 1214 C C . VAL A 1 165 ? -4.725 7.865 12.467 1.00 96.75 165 VAL A C 1
ATOM 1216 O O . VAL A 1 165 ? -4.112 6.827 12.238 1.00 96.75 165 VAL A O 1
ATOM 1219 N N . GLY A 1 166 ? -5.371 8.533 11.507 1.00 95.06 166 GLY A N 1
ATOM 1220 C CA . GLY A 1 166 ? -5.520 8.044 10.131 1.00 95.06 166 GLY A CA 1
ATOM 1221 C C . GLY A 1 166 ? -4.191 7.749 9.433 1.00 95.06 166 GLY A C 1
ATOM 1222 O O . GLY A 1 166 ? -4.063 6.726 8.771 1.00 95.06 166 GLY A O 1
ATOM 1223 N N . LEU A 1 167 ? -3.161 8.569 9.670 1.00 95.25 167 LEU A N 1
ATOM 1224 C CA . LEU A 1 167 ? -1.823 8.330 9.116 1.00 95.25 167 LEU A CA 1
ATOM 1225 C C . LEU A 1 167 ? -1.201 7.040 9.662 1.00 95.25 167 LEU A C 1
ATOM 1227 O O . LEU A 1 167 ? -0.562 6.309 8.918 1.00 95.25 167 LEU A O 1
ATOM 1231 N N . ARG A 1 168 ? -1.405 6.723 10.947 1.00 96.88 168 ARG A N 1
ATOM 1232 C CA . ARG A 1 168 ? -0.931 5.453 11.526 1.00 96.88 168 ARG A CA 1
ATOM 1233 C C . ARG A 1 168 ? -1.701 4.256 10.988 1.00 96.88 168 ARG A C 1
ATOM 1235 O O . ARG A 1 168 ? -1.120 3.186 10.856 1.00 96.88 168 ARG A O 1
ATOM 1242 N N . LEU A 1 169 ? -2.980 4.438 10.662 1.00 97.44 169 LEU A N 1
ATOM 1243 C CA . LEU A 1 169 ? -3.791 3.386 10.056 1.00 97.44 169 LEU A CA 1
ATOM 1244 C C . LEU A 1 169 ? -3.333 3.034 8.648 1.00 97.44 169 LEU A C 1
ATOM 1246 O O . LEU A 1 169 ? -3.259 1.853 8.347 1.00 97.44 169 LEU A O 1
ATOM 1250 N N . VAL A 1 170 ? -2.955 4.017 7.828 1.00 96.56 170 VAL A N 1
ATOM 1251 C CA . VAL A 1 170 ? -2.401 3.748 6.491 1.00 96.56 170 VAL A CA 1
ATOM 1252 C C . VAL A 1 170 ? -1.128 2.901 6.584 1.00 96.56 170 VAL A C 1
ATOM 1254 O O . VAL A 1 170 ? -0.993 1.910 5.873 1.00 96.56 170 VAL A O 1
ATOM 1257 N N . GLU A 1 171 ? -0.216 3.240 7.497 1.00 97.69 171 GLU A N 1
ATOM 1258 C CA . GLU A 1 171 ? 1.019 2.468 7.700 1.00 97.69 171 GLU A CA 1
ATOM 1259 C C . GLU A 1 171 ? 0.719 1.049 8.196 1.00 97.69 171 GLU A C 1
ATOM 1261 O O . GLU A 1 171 ? 1.276 0.078 7.684 1.00 97.69 171 GLU A O 1
ATOM 1266 N N . ALA A 1 172 ? -0.206 0.922 9.153 1.00 98.31 172 ALA A N 1
ATOM 1267 C CA . ALA A 1 172 ? -0.623 -0.365 9.694 1.00 98.31 172 ALA A CA 1
ATOM 1268 C C . ALA A 1 172 ? -1.340 -1.240 8.651 1.00 98.31 172 ALA A C 1
ATOM 1270 O O . ALA A 1 172 ? -1.092 -2.441 8.605 1.00 98.31 172 ALA A O 1
ATOM 1271 N N . ASP A 1 173 ? -2.183 -0.654 7.794 1.00 97.38 173 ASP A N 1
ATOM 1272 C CA . ASP A 1 173 ? -2.866 -1.356 6.702 1.00 97.38 173 ASP A CA 1
ATOM 1273 C C . ASP A 1 173 ? -1.861 -1.868 5.660 1.00 97.38 173 ASP A C 1
ATOM 1275 O O . ASP A 1 173 ? -2.010 -2.992 5.181 1.00 97.38 173 ASP A O 1
ATOM 1279 N N . VAL A 1 174 ? -0.818 -1.093 5.332 1.00 97.31 174 VAL A N 1
ATOM 1280 C CA . VAL A 1 174 ? 0.263 -1.553 4.439 1.00 97.31 174 VAL A CA 1
ATOM 1281 C C . VAL A 1 174 ? 1.045 -2.700 5.081 1.00 97.31 174 VAL A C 1
ATOM 1283 O O . VAL A 1 174 ? 1.250 -3.726 4.437 1.00 97.31 174 VAL A O 1
ATOM 1286 N N . ALA A 1 175 ? 1.408 -2.587 6.362 1.00 98.00 175 ALA A N 1
ATOM 1287 C CA . ALA A 1 175 ? 2.068 -3.677 7.083 1.00 98.00 175 ALA A CA 1
ATOM 1288 C C . ALA A 1 175 ? 1.187 -4.937 7.169 1.00 98.00 175 ALA A C 1
ATOM 1290 O O . ALA A 1 175 ? 1.691 -6.053 7.075 1.00 98.00 175 ALA A O 1
ATOM 1291 N N . MET A 1 176 ? -0.132 -4.774 7.313 1.00 97.88 176 MET A N 1
ATOM 1292 C CA . MET A 1 176 ? -1.086 -5.883 7.323 1.00 97.88 176 MET A CA 1
ATOM 1293 C C . MET A 1 176 ? -1.178 -6.572 5.957 1.00 97.88 176 MET A C 1
ATOM 1295 O O . MET A 1 176 ? -1.210 -7.798 5.899 1.00 97.88 176 MET A O 1
ATOM 1299 N N . GLN A 1 177 ? -1.188 -5.803 4.864 1.00 95.88 177 GLN A N 1
ATOM 1300 C CA . GLN A 1 177 ? -1.167 -6.339 3.498 1.00 95.88 177 GLN A CA 1
ATOM 1301 C C . GLN A 1 177 ? 0.125 -7.099 3.185 1.00 95.88 177 GLN A C 1
ATOM 1303 O O . GLN A 1 177 ? 0.088 -8.030 2.393 1.00 95.88 177 GLN A O 1
ATOM 1308 N N . ALA A 1 178 ? 1.236 -6.733 3.827 1.00 96.19 178 ALA A N 1
ATOM 1309 C CA . ALA A 1 178 ? 2.530 -7.394 3.683 1.00 96.19 178 ALA A CA 1
ATOM 1310 C C . ALA A 1 178 ? 2.776 -8.520 4.710 1.00 96.19 178 ALA A C 1
ATOM 1312 O O . ALA A 1 178 ? 3.889 -9.047 4.790 1.00 96.19 178 ALA A O 1
ATOM 1313 N N . ALA A 1 179 ? 1.789 -8.878 5.540 1.00 96.38 179 ALA A N 1
ATOM 1314 C CA . ALA A 1 179 ? 1.993 -9.783 6.674 1.00 96.38 179 ALA A CA 1
ATOM 1315 C C . ALA A 1 179 ? 2.233 -11.251 6.275 1.00 96.38 179 ALA A C 1
ATOM 1317 O O . ALA A 1 179 ? 2.781 -12.023 7.064 1.00 96.38 179 ALA A O 1
ATOM 1318 N N . ASP A 1 180 ? 1.857 -11.651 5.061 1.00 91.38 180 ASP A N 1
ATOM 1319 C CA . ASP A 1 180 ? 2.196 -12.954 4.480 1.00 91.38 180 ASP A CA 1
ATOM 1320 C C . ASP A 1 180 ? 3.711 -13.106 4.249 1.00 91.38 180 ASP A C 1
ATOM 1322 O O . ASP A 1 180 ? 4.259 -14.201 4.399 1.00 91.38 180 ASP A O 1
ATOM 1326 N N . VAL A 1 181 ? 4.383 -11.990 3.960 1.00 92.38 181 VAL A N 1
ATOM 1327 C CA . VAL A 1 181 ? 5.827 -11.891 3.738 1.00 92.38 181 VAL A CA 1
ATOM 1328 C C . VAL A 1 181 ? 6.580 -11.524 5.020 1.00 92.38 181 VAL A C 1
ATOM 1330 O O . VAL A 1 181 ? 7.568 -12.171 5.371 1.00 92.38 181 VAL A O 1
ATOM 1333 N N . LEU A 1 182 ? 6.142 -10.476 5.723 1.00 93.81 182 LEU A N 1
ATOM 1334 C CA . LEU A 1 182 ? 6.851 -9.889 6.870 1.00 93.81 182 LEU A CA 1
ATOM 1335 C C . LEU A 1 182 ? 6.467 -10.516 8.214 1.00 93.81 182 LEU A C 1
ATOM 1337 O O . LEU A 1 182 ? 7.164 -10.334 9.213 1.00 93.81 182 LEU A O 1
ATOM 1341 N N . GLY A 1 183 ? 5.371 -11.270 8.248 1.00 95.94 183 GLY A N 1
ATOM 1342 C CA . GLY A 1 183 ? 4.723 -11.667 9.487 1.00 95.94 183 GLY A CA 1
ATOM 1343 C C . GLY A 1 183 ? 3.855 -10.553 10.076 1.00 95.94 183 GLY A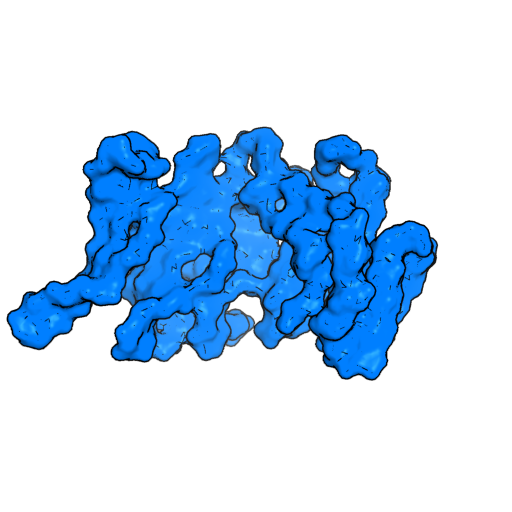 C 1
ATOM 1344 O O . GLY A 1 183 ? 3.786 -9.429 9.589 1.00 95.94 183 GLY A O 1
ATOM 1345 N N . TRP A 1 184 ? 3.163 -10.889 11.161 1.00 97.88 184 TRP A N 1
ATOM 1346 C CA . TRP A 1 184 ? 2.101 -10.052 11.726 1.00 97.88 184 TRP A CA 1
ATOM 1347 C C . TRP A 1 184 ? 2.569 -9.057 12.793 1.00 97.88 184 TRP A C 1
ATOM 1349 O O . TRP A 1 184 ? 1.796 -8.181 13.179 1.00 97.88 184 TRP A O 1
ATOM 1359 N N . ASP A 1 185 ? 3.799 -9.192 13.292 1.00 97.69 185 ASP A N 1
ATOM 1360 C CA . ASP A 1 185 ? 4.283 -8.432 14.452 1.00 97.69 185 ASP A CA 1
ATOM 1361 C C . ASP A 1 185 ? 4.274 -6.917 14.196 1.00 97.69 185 ASP A C 1
ATOM 1363 O O . ASP A 1 185 ? 3.812 -6.153 15.050 1.00 97.69 185 ASP A O 1
ATOM 1367 N N . ASP A 1 186 ? 4.710 -6.483 13.009 1.00 97.12 186 ASP A N 1
ATOM 1368 C CA . ASP A 1 186 ? 4.733 -5.065 12.640 1.00 97.12 186 ASP A CA 1
ATOM 1369 C C . ASP A 1 186 ? 3.315 -4.500 12.513 1.00 97.12 186 ASP A C 1
ATOM 1371 O O . ASP A 1 186 ? 3.013 -3.477 13.126 1.00 97.12 186 ASP A O 1
ATOM 1375 N N . ALA A 1 187 ? 2.408 -5.198 11.821 1.00 98.38 187 ALA A N 1
ATOM 1376 C CA . ALA A 1 187 ? 1.008 -4.784 11.701 1.00 98.38 187 ALA A CA 1
ATOM 1377 C C . ALA A 1 187 ? 0.327 -4.666 13.079 1.00 98.38 187 ALA A C 1
ATOM 1379 O O . ALA A 1 187 ? -0.290 -3.645 13.394 1.00 98.38 187 ALA A O 1
ATO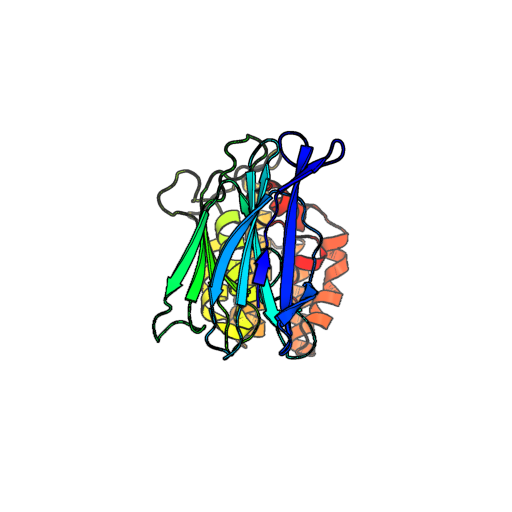M 1380 N N . ILE A 1 188 ? 0.490 -5.675 13.944 1.00 98.81 188 ILE A N 1
ATOM 1381 C CA . ILE A 1 188 ? -0.049 -5.678 15.315 1.00 98.81 188 ILE A CA 1
ATOM 1382 C C . ILE A 1 188 ? 0.522 -4.506 16.122 1.00 98.81 188 ILE A C 1
ATOM 1384 O O . ILE A 1 188 ? -0.227 -3.790 16.797 1.00 98.81 188 ILE A O 1
ATOM 1388 N N . GLY A 1 189 ? 1.836 -4.284 16.048 1.00 98.62 189 GLY A N 1
ATOM 1389 C CA . GLY A 1 189 ? 2.504 -3.171 16.717 1.00 98.62 189 GLY A CA 1
ATOM 1390 C C . GLY A 1 189 ? 2.008 -1.811 16.227 1.00 98.62 189 GLY A C 1
ATOM 1391 O O . GLY A 1 189 ? 1.714 -0.932 17.039 1.00 98.62 189 GLY A O 1
ATOM 1392 N N . MET A 1 190 ? 1.851 -1.639 14.914 1.00 98.62 190 MET A N 1
ATOM 1393 C CA . MET A 1 190 ? 1.393 -0.391 14.304 1.00 98.62 190 MET A CA 1
ATOM 1394 C C . MET A 1 190 ? -0.069 -0.080 14.635 1.00 98.62 190 MET A C 1
ATOM 1396 O O . MET A 1 190 ? -0.345 1.041 15.064 1.00 98.62 190 MET A O 1
ATOM 1400 N N . TYR A 1 191 ? -0.993 -1.046 14.554 1.00 98.69 191 TYR A N 1
ATOM 1401 C CA . TYR A 1 191 ? -2.377 -0.809 14.990 1.00 98.69 191 TYR A CA 1
ATOM 1402 C C . TYR A 1 191 ? -2.477 -0.547 16.496 1.00 98.69 191 TYR A C 1
ATOM 1404 O O . TYR A 1 191 ? -3.274 0.287 16.921 1.00 98.69 191 TYR A O 1
ATOM 1412 N N . THR A 1 192 ? -1.646 -1.203 17.312 1.00 98.56 192 THR A N 1
ATOM 1413 C CA . THR A 1 192 ? -1.573 -0.899 18.751 1.00 98.56 192 THR A CA 1
ATOM 1414 C C . THR A 1 192 ? -1.128 0.547 18.978 1.00 98.56 192 THR A C 1
ATOM 1416 O O . THR A 1 192 ? -1.738 1.262 19.770 1.00 98.56 192 THR A O 1
ATOM 1419 N N . ASN A 1 193 ? -0.109 1.012 18.250 1.00 97.44 193 ASN A N 1
ATOM 1420 C CA . ASN A 1 193 ? 0.364 2.396 18.326 1.00 97.44 193 ASN A CA 1
ATOM 1421 C C . ASN A 1 193 ? -0.666 3.401 17.783 1.00 97.44 193 ASN A C 1
ATOM 1423 O O . ASN A 1 193 ? -0.728 4.526 18.270 1.00 97.44 193 ASN A O 1
ATOM 1427 N N . ALA A 1 194 ? -1.500 3.013 16.812 1.00 97.69 194 ALA A N 1
ATOM 1428 C CA . ALA A 1 194 ? -2.594 3.848 16.308 1.00 97.69 194 ALA A CA 1
ATOM 1429 C C . ALA A 1 194 ? -3.675 4.129 17.374 1.00 97.69 194 ALA A C 1
ATOM 1431 O O . ALA A 1 194 ? -4.441 5.081 17.237 1.00 97.69 194 ALA A O 1
ATOM 1432 N N . LEU A 1 195 ? -3.718 3.336 18.451 1.00 97.75 195 LEU A N 1
ATOM 1433 C CA . LEU A 1 195 ? -4.608 3.522 19.601 1.00 97.75 195 LEU A CA 1
ATOM 1434 C C . LEU A 1 195 ? -3.987 4.371 20.729 1.00 97.75 195 LEU A C 1
ATOM 1436 O O . LEU A 1 195 ? -4.593 4.501 21.796 1.00 97.75 195 LEU A O 1
ATOM 1440 N N . ASP A 1 196 ? -2.798 4.950 20.527 1.00 95.94 196 ASP A N 1
ATOM 1441 C CA . ASP A 1 196 ? -2.179 5.838 21.514 1.00 95.94 196 ASP A CA 1
ATOM 1442 C C . ASP A 1 196 ? -3.034 7.097 21.746 1.00 95.94 196 ASP A C 1
ATOM 1444 O O . ASP A 1 196 ? -3.455 7.785 20.816 1.00 95.94 196 ASP A O 1
ATOM 1448 N N . SER A 1 197 ? -3.264 7.423 23.019 1.00 94.25 197 SER A N 1
ATOM 1449 C CA . SER A 1 197 ? -4.008 8.608 23.453 1.00 94.25 197 SER A CA 1
ATOM 1450 C C . SER A 1 197 ? -3.360 9.951 23.090 1.00 94.25 197 SER A C 1
ATOM 1452 O O . SER A 1 197 ? -4.020 10.985 23.199 1.00 94.25 197 SER A O 1
ATOM 1454 N N . GLU A 1 198 ? -2.079 9.965 22.709 1.00 95.12 198 GLU A N 1
ATOM 1455 C CA . GLU A 1 198 ? -1.390 11.168 22.230 1.00 95.12 198 GLU A CA 1
ATOM 1456 C C . GLU A 1 198 ? -1.760 11.532 20.781 1.00 95.12 198 GLU A C 1
ATOM 1458 O O . GLU A 1 198 ? -1.588 12.691 20.386 1.00 95.12 198 GLU A O 1
ATOM 1463 N N . LEU A 1 199 ? -2.297 10.582 20.004 1.00 96.69 199 LEU A N 1
ATOM 1464 C CA . LEU A 1 199 ? -2.757 10.824 18.638 1.00 96.69 199 LEU A CA 1
ATOM 1465 C C . LEU A 1 199 ? -4.090 11.576 18.613 1.00 96.69 199 LEU A C 1
ATOM 1467 O O . LEU A 1 199 ? -4.922 11.487 19.518 1.00 96.69 199 LEU A O 1
ATOM 1471 N N . LYS A 1 200 ? -4.298 12.332 17.536 1.00 96.00 200 LYS A N 1
ATOM 1472 C CA . LYS A 1 200 ? -5.440 13.233 17.364 1.00 96.00 200 LYS A CA 1
ATOM 1473 C C . LYS A 1 200 ? -6.315 12.835 16.182 1.00 96.00 200 LYS A C 1
ATOM 1475 O O . LYS A 1 200 ? -5.935 12.039 15.326 1.00 96.00 200 LYS A O 1
ATOM 1480 N N . ALA A 1 201 ? -7.490 13.451 16.125 1.00 95.44 201 ALA A N 1
ATOM 1481 C CA . ALA A 1 201 ? -8.283 13.516 14.909 1.00 95.44 201 ALA A CA 1
ATOM 1482 C C . ALA A 1 201 ? -7.463 14.158 13.771 1.00 95.44 201 ALA A C 1
ATOM 1484 O O . ALA A 1 201 ? -6.698 15.100 13.996 1.00 95.44 201 ALA A O 1
ATOM 1485 N N . CYS A 1 202 ? -7.653 13.675 12.551 1.00 92.81 202 CYS A N 1
ATOM 1486 C CA . CYS A 1 202 ? -7.084 14.192 11.311 1.00 92.81 202 CYS A CA 1
ATOM 1487 C C . CYS A 1 202 ? -7.776 15.474 10.817 1.00 92.81 202 CYS A C 1
ATOM 1489 O O . CYS A 1 202 ? -7.353 16.043 9.813 1.00 92.81 202 CYS A O 1
ATOM 1491 N N . SER A 1 203 ? -8.773 15.983 11.554 1.00 90.56 203 SER A N 1
ATOM 1492 C CA . SER A 1 203 ? -9.500 17.224 11.247 1.00 90.56 203 SER A CA 1
ATOM 1493 C C . SER A 1 203 ? -10.267 17.132 9.929 1.00 90.56 203 SER A C 1
ATOM 1495 O O . SER A 1 203 ? -10.236 18.051 9.105 1.00 90.56 203 SER A O 1
ATOM 1497 N N . LEU A 1 204 ? -10.953 16.004 9.740 1.00 86.62 204 LEU A N 1
ATOM 1498 C CA . LEU A 1 204 ? -11.703 15.714 8.526 1.00 86.62 204 LEU A CA 1
ATOM 1499 C C . LEU A 1 204 ? -12.901 16.654 8.376 1.00 86.62 204 LEU A C 1
ATOM 1501 O O . LEU A 1 204 ? -13.525 17.105 9.343 1.00 86.62 204 LEU A O 1
ATOM 1505 N N . PHE A 1 205 ? -13.214 17.002 7.132 1.00 85.94 205 PHE A N 1
ATOM 1506 C CA . PHE A 1 205 ? -14.193 18.039 6.861 1.00 85.94 205 PHE A CA 1
ATOM 1507 C C . PHE A 1 205 ? -15.600 17.579 7.254 1.00 85.94 205 PHE A C 1
ATOM 1509 O O . PHE A 1 205 ? -16.146 16.619 6.715 1.00 85.94 205 PHE A O 1
ATOM 1516 N N . GLY A 1 206 ? -16.222 18.332 8.161 1.00 86.31 206 GLY A N 1
ATOM 1517 C CA . GLY A 1 206 ? -17.605 18.098 8.572 1.00 86.31 206 GLY A CA 1
ATOM 1518 C C . GLY A 1 206 ? -17.790 17.018 9.637 1.00 86.31 206 GLY A C 1
ATOM 1519 O O . GLY A 1 206 ? -18.938 16.751 9.978 1.00 86.31 206 GLY A O 1
ATOM 1520 N N . ILE A 1 207 ? -16.708 16.458 10.191 1.00 89.75 207 ILE A N 1
ATOM 1521 C CA . ILE A 1 207 ? -16.758 15.471 11.277 1.00 89.75 207 ILE A CA 1
ATOM 1522 C C . ILE A 1 207 ? -16.197 16.111 12.561 1.00 89.75 207 ILE A C 1
ATOM 1524 O O . ILE A 1 207 ? -15.084 16.643 12.548 1.00 89.75 207 ILE A O 1
ATOM 1528 N N . PRO A 1 208 ? -16.948 16.128 13.677 1.00 94.81 208 PRO A N 1
ATOM 1529 C CA . PRO A 1 208 ? -16.415 16.502 14.984 1.00 94.81 208 PRO A CA 1
ATOM 1530 C C . PRO A 1 208 ? -15.230 15.613 15.377 1.00 94.81 208 PRO A C 1
ATOM 1532 O O . PRO A 1 208 ? -15.276 14.402 15.202 1.00 94.81 208 PRO A O 1
ATOM 1535 N N . GLY A 1 209 ? -14.162 16.194 15.929 1.00 94.50 209 GLY A N 1
ATOM 1536 C CA . GLY A 1 209 ? -12.928 15.440 16.189 1.00 94.50 209 GLY A CA 1
ATOM 1537 C C . GLY A 1 209 ? -13.080 14.280 17.185 1.00 94.50 209 GLY A C 1
ATOM 1538 O O . GLY A 1 209 ? -12.337 13.309 17.112 1.00 94.50 209 GLY A O 1
ATOM 1539 N N . ASP A 1 210 ? -14.036 14.353 18.109 1.00 94.75 210 ASP A N 1
ATOM 1540 C CA . ASP A 1 210 ? -14.380 13.255 19.016 1.00 94.75 210 ASP A CA 1
ATOM 1541 C C . ASP A 1 210 ? -15.106 12.107 18.302 1.00 94.75 210 ASP A C 1
ATOM 1543 O O . ASP A 1 210 ? -14.770 10.947 18.532 1.00 94.75 210 ASP A O 1
ATOM 1547 N N . GLU A 1 211 ? -16.037 12.418 17.400 1.00 94.38 211 GLU A N 1
ATOM 1548 C CA . GLU A 1 211 ? -16.691 11.423 16.537 1.00 94.38 211 GLU A CA 1
ATOM 1549 C C . GLU A 1 211 ? -15.687 10.788 15.561 1.00 94.38 211 GLU A C 1
ATOM 1551 O O . GLU A 1 211 ? -15.661 9.569 15.391 1.00 94.38 211 GLU A O 1
ATOM 1556 N N . GLU A 1 212 ? -14.791 11.599 14.991 1.00 95.44 212 GLU A N 1
ATOM 1557 C CA . GLU A 1 212 ? -13.720 11.146 14.103 1.00 95.44 212 GLU A CA 1
ATOM 1558 C C . GLU A 1 212 ? -12.789 10.146 14.805 1.00 95.44 212 GLU A C 1
ATOM 1560 O O . GLU A 1 212 ? -12.498 9.072 14.277 1.00 95.44 212 GLU A O 1
ATOM 1565 N N . LEU A 1 213 ? -12.356 10.472 16.027 1.00 96.50 213 LEU A N 1
ATOM 1566 C CA . LEU A 1 213 ? -11.511 9.590 16.829 1.00 96.50 213 LEU A CA 1
ATOM 1567 C C . LEU A 1 213 ? -12.200 8.262 17.135 1.00 96.50 213 LEU A C 1
ATOM 1569 O O . LEU A 1 213 ? -11.550 7.224 17.047 1.00 96.50 213 LEU A O 1
ATOM 1573 N N . ILE A 1 214 ? -13.496 8.275 17.460 1.00 95.81 214 ILE A N 1
ATOM 1574 C CA . ILE A 1 214 ? -14.257 7.045 17.714 1.00 95.81 214 ILE A CA 1
ATOM 1575 C C . ILE A 1 214 ? -14.224 6.135 16.482 1.00 95.81 214 ILE A C 1
ATOM 1577 O O . ILE A 1 214 ? -13.892 4.956 16.616 1.00 95.81 214 ILE A O 1
ATOM 1581 N N . LEU A 1 215 ? -14.499 6.680 15.293 1.00 96.19 215 LEU A N 1
ATOM 1582 C CA . LEU A 1 215 ? -14.496 5.922 14.038 1.00 96.19 215 LEU A CA 1
ATOM 1583 C C . LEU A 1 215 ? -13.110 5.353 13.712 1.00 96.19 215 LEU A C 1
ATOM 1585 O O . LEU A 1 215 ? -12.984 4.153 13.466 1.00 96.19 215 LEU A O 1
ATOM 1589 N N . LEU A 1 216 ? -12.061 6.180 13.769 1.00 97.31 216 LEU A N 1
ATOM 1590 C CA . LEU A 1 216 ? -10.696 5.747 13.452 1.00 97.31 216 LEU A CA 1
ATOM 1591 C C . LEU A 1 216 ? -10.159 4.729 14.471 1.00 97.31 216 LEU A C 1
ATOM 1593 O O . LEU A 1 216 ? -9.535 3.745 14.085 1.00 97.31 216 LEU A O 1
ATOM 1597 N N . GLN A 1 217 ? -10.434 4.905 15.766 1.00 97.94 217 GLN A N 1
ATOM 1598 C CA . GLN A 1 217 ? -10.046 3.936 16.801 1.00 97.94 217 GLN A CA 1
ATOM 1599 C C . GLN A 1 217 ? -10.850 2.632 16.711 1.00 97.94 217 GLN A C 1
ATOM 1601 O O . GLN A 1 217 ? -10.325 1.560 17.026 1.00 97.94 217 GLN A O 1
ATOM 1606 N N . GLY A 1 218 ? -12.109 2.705 16.269 1.00 98.19 218 GLY A N 1
ATOM 1607 C CA . GLY A 1 218 ? -12.930 1.535 15.966 1.00 98.19 218 GLY A CA 1
ATOM 1608 C C . GLY A 1 218 ? -12.333 0.719 14.820 1.00 98.19 218 GLY A C 1
ATOM 1609 O O . GLY A 1 218 ? -12.122 -0.484 14.983 1.00 98.19 218 GLY A O 1
ATOM 1610 N N . LEU A 1 219 ? -11.959 1.384 13.719 1.00 98.12 219 LEU A N 1
ATOM 1611 C CA . LEU A 1 219 ? -11.249 0.771 12.592 1.00 98.12 219 LEU A CA 1
ATOM 1612 C C . LEU A 1 219 ? -9.916 0.149 13.033 1.00 98.12 219 LEU A C 1
ATOM 1614 O O . LEU A 1 219 ? -9.665 -1.022 12.748 1.00 98.12 219 LEU A O 1
ATOM 1618 N N . ALA A 1 220 ? -9.106 0.896 13.792 1.00 98.56 220 ALA A N 1
ATOM 1619 C CA . ALA A 1 220 ? -7.839 0.419 14.352 1.00 98.56 220 ALA A CA 1
ATOM 1620 C C . ALA A 1 220 ? -8.025 -0.876 15.151 1.00 98.56 220 ALA A C 1
ATOM 1622 O O . ALA A 1 220 ? -7.310 -1.855 14.952 1.00 98.56 220 ALA A O 1
ATOM 1623 N N . SER A 1 221 ? -9.015 -0.887 16.046 1.00 98.81 221 SER A N 1
ATOM 1624 C CA . SER A 1 221 ? -9.302 -2.027 16.915 1.00 98.81 221 SER A CA 1
ATOM 1625 C C . SER A 1 221 ? -9.817 -3.224 16.122 1.00 98.81 221 SER A C 1
ATOM 1627 O O . SER A 1 221 ? -9.409 -4.351 16.391 1.00 98.81 221 SER A O 1
ATOM 1629 N N . PHE A 1 222 ? -10.688 -2.994 15.135 1.00 98.75 222 PHE A N 1
ATOM 1630 C CA . PHE A 1 222 ? -11.203 -4.050 14.267 1.00 98.75 222 PHE A CA 1
ATOM 1631 C C . PHE A 1 222 ? -10.068 -4.738 13.505 1.00 98.75 222 PHE A C 1
ATOM 1633 O O . PHE A 1 222 ? -9.931 -5.958 13.588 1.00 98.75 222 PHE A O 1
ATOM 1640 N N . ARG A 1 223 ? -9.191 -3.963 12.860 1.00 98.62 223 ARG A N 1
ATOM 1641 C CA . ARG A 1 223 ? -8.020 -4.492 12.152 1.00 98.62 223 ARG A CA 1
ATOM 1642 C C . ARG A 1 223 ? -7.007 -5.162 13.075 1.00 98.62 223 ARG A C 1
ATOM 1644 O O . ARG A 1 223 ? -6.509 -6.234 12.745 1.00 98.62 223 ARG A O 1
ATOM 1651 N N . LEU A 1 224 ? -6.754 -4.593 14.256 1.00 98.88 224 LEU A N 1
ATOM 1652 C CA . LEU A 1 224 ? -5.875 -5.195 15.261 1.00 98.88 224 LEU A CA 1
ATOM 1653 C C . LEU A 1 224 ? -6.373 -6.581 15.689 1.00 98.88 224 LEU A C 1
ATOM 1655 O O . LEU A 1 224 ? -5.578 -7.513 15.776 1.00 98.88 224 LEU A O 1
ATOM 1659 N N . ILE A 1 225 ? -7.683 -6.738 15.901 1.00 98.88 225 ILE A N 1
ATOM 1660 C CA . ILE A 1 225 ? -8.300 -8.034 16.220 1.00 98.88 225 ILE A CA 1
ATOM 1661 C C . ILE A 1 225 ? -8.086 -9.031 15.079 1.00 98.88 225 ILE A C 1
ATOM 1663 O O . ILE A 1 225 ? -7.741 -10.182 15.346 1.00 98.88 225 ILE A O 1
ATOM 1667 N N . GLN A 1 226 ? -8.255 -8.600 13.823 1.00 98.81 226 GLN A N 1
ATOM 1668 C CA . GLN A 1 226 ? -7.985 -9.453 12.665 1.00 98.81 226 GLN A CA 1
ATOM 1669 C C . GLN A 1 226 ? -6.513 -9.884 12.624 1.00 98.81 226 GLN A C 1
ATOM 1671 O O . GLN A 1 226 ? -6.238 -11.077 12.537 1.00 98.81 226 GLN A O 1
ATOM 1676 N N . ALA A 1 227 ? -5.574 -8.943 12.756 1.00 98.69 227 ALA A N 1
ATOM 1677 C CA . ALA A 1 227 ? -4.139 -9.221 12.726 1.00 98.69 227 ALA A CA 1
ATOM 1678 C C . ALA A 1 227 ? -3.704 -10.169 13.859 1.00 98.69 227 ALA A C 1
ATOM 1680 O O . ALA A 1 227 ? -2.966 -11.121 13.620 1.00 98.69 227 ALA A O 1
ATOM 1681 N N . GLN A 1 228 ? -4.206 -9.959 15.080 1.00 98.81 228 GLN A N 1
ATOM 1682 C CA . GLN A 1 228 ? -3.945 -10.833 16.230 1.00 98.81 228 GLN A CA 1
ATOM 1683 C C . GLN A 1 228 ? -4.523 -12.240 16.029 1.00 98.81 228 GLN A C 1
ATOM 1685 O O . GLN A 1 228 ? -3.848 -13.229 16.291 1.00 98.81 228 GLN A O 1
ATOM 1690 N N . ALA A 1 229 ? -5.754 -12.362 15.531 1.00 98.44 229 ALA A N 1
ATOM 1691 C CA . ALA A 1 229 ? -6.356 -13.672 15.287 1.00 98.44 229 ALA A CA 1
ATOM 1692 C C . ALA A 1 229 ? -5.643 -14.433 14.151 1.00 98.44 229 ALA A C 1
ATOM 1694 O O . ALA A 1 229 ? -5.425 -15.641 14.244 1.00 98.44 229 ALA A O 1
ATOM 1695 N N . LEU A 1 230 ? -5.237 -13.729 13.090 1.00 98.25 230 LEU A N 1
ATOM 1696 C CA . LEU A 1 230 ? -4.509 -14.308 11.956 1.00 98.25 230 LEU A CA 1
ATOM 1697 C C . LEU A 1 230 ? -3.071 -14.703 12.319 1.00 98.25 230 LEU A C 1
ATOM 1699 O O . LEU A 1 230 ? -2.559 -15.687 11.787 1.00 98.25 230 LEU A O 1
ATOM 1703 N N . SER A 1 231 ? -2.447 -14.012 13.278 1.00 97.94 231 SER A N 1
ATOM 1704 C CA . SER A 1 231 ? -1.149 -14.405 13.838 1.00 97.94 231 SER A CA 1
ATOM 1705 C C . SER A 1 231 ? -1.230 -15.588 14.816 1.00 97.94 231 SER A C 1
ATOM 1707 O O . SER A 1 231 ? -0.200 -16.158 15.185 1.00 97.94 231 SER A O 1
ATOM 1709 N N . GLY A 1 232 ? -2.442 -15.981 15.226 1.00 97.62 232 GLY A N 1
ATOM 1710 C CA . GLY A 1 232 ? -2.696 -17.015 16.234 1.00 97.62 232 GLY A CA 1
ATOM 1711 C C . GLY A 1 232 ? -2.680 -16.511 17.684 1.00 97.62 232 GLY A C 1
ATOM 1712 O O . GLY A 1 232 ? -2.686 -17.324 18.612 1.00 97.62 232 GLY A O 1
ATOM 1713 N N . ASP A 1 233 ? -2.662 -15.194 17.908 1.00 98.06 233 ASP A N 1
ATOM 1714 C CA . ASP A 1 233 ? -2.813 -14.564 19.223 1.00 98.06 233 ASP A CA 1
ATOM 1715 C C . ASP A 1 233 ? -4.294 -14.363 19.600 1.00 98.06 233 ASP A C 1
ATOM 1717 O O . ASP A 1 233 ? -4.801 -13.245 19.742 1.00 98.06 233 ASP A O 1
ATOM 1721 N N . ASP A 1 234 ? -5.003 -15.475 19.815 1.00 97.19 234 ASP A N 1
ATOM 1722 C CA . ASP A 1 234 ? -6.418 -15.473 20.220 1.00 97.19 234 ASP A CA 1
ATOM 1723 C C . ASP A 1 234 ? -6.657 -14.682 21.520 1.00 97.19 234 ASP A C 1
ATOM 1725 O O . ASP A 1 234 ? -7.706 -14.061 21.721 1.00 97.19 234 ASP A O 1
ATOM 1729 N N . ALA A 1 235 ? -5.683 -14.718 22.436 1.00 98.25 235 ALA A N 1
ATOM 1730 C CA . ALA A 1 235 ? -5.766 -14.026 23.716 1.00 98.25 235 ALA A CA 1
ATOM 1731 C C . ALA A 1 235 ? -5.672 -12.505 23.535 1.00 98.25 235 ALA A C 1
ATOM 1733 O O . ALA A 1 235 ? -6.455 -11.777 24.154 1.00 98.25 235 ALA A O 1
ATOM 1734 N N . GLY A 1 236 ? -4.755 -12.040 22.681 1.00 98.56 236 GLY A N 1
ATOM 1735 C CA . GLY A 1 236 ? -4.651 -10.643 22.271 1.00 98.56 236 GLY A CA 1
ATOM 1736 C C . GLY A 1 236 ? -5.920 -10.164 21.579 1.00 98.56 236 GLY A C 1
ATOM 1737 O O . GLY A 1 236 ? -6.517 -9.187 22.032 1.00 98.56 236 GLY A O 1
ATOM 1738 N N . ALA A 1 237 ? -6.406 -10.909 20.580 1.00 98.81 237 ALA A N 1
ATOM 1739 C CA . ALA A 1 237 ? -7.632 -10.579 19.849 1.00 98.81 237 ALA A CA 1
ATOM 1740 C C . ALA A 1 237 ? -8.839 -10.417 20.792 1.00 98.81 237 ALA A C 1
ATOM 1742 O O . ALA A 1 237 ? -9.577 -9.429 20.733 1.00 98.81 237 ALA A O 1
ATOM 1743 N N . GLN A 1 238 ? -9.013 -11.345 21.737 1.00 98.75 238 GLN A N 1
ATOM 1744 C CA . GLN A 1 238 ? -10.091 -11.273 22.722 1.00 98.75 238 GLN A CA 1
ATOM 1745 C C . GLN A 1 238 ? -9.926 -10.099 23.701 1.00 98.75 238 GLN A C 1
ATOM 1747 O O . GLN A 1 238 ? -10.927 -9.504 24.113 1.00 98.75 238 GLN A O 1
ATOM 1752 N N . ALA A 1 239 ? -8.695 -9.764 24.095 1.00 98.75 239 ALA A N 1
ATOM 1753 C CA . ALA A 1 239 ? -8.417 -8.629 24.972 1.00 98.75 239 ALA A CA 1
ATOM 1754 C C . ALA A 1 239 ? -8.721 -7.292 24.279 1.00 98.75 239 ALA A C 1
ATOM 1756 O O . ALA A 1 239 ? -9.376 -6.435 24.878 1.00 98.75 239 ALA A O 1
ATOM 1757 N N . THR A 1 240 ? -8.324 -7.146 23.013 1.00 98.81 240 THR A N 1
ATOM 1758 C CA . THR A 1 240 ? -8.639 -5.974 22.185 1.00 98.81 240 THR A CA 1
ATOM 1759 C C . THR A 1 240 ? -10.149 -5.825 22.007 1.00 98.81 240 THR A C 1
ATOM 1761 O O . THR A 1 240 ? -10.685 -4.738 22.222 1.00 98.81 240 THR A O 1
ATOM 1764 N N . LEU A 1 241 ? -10.872 -6.921 21.734 1.00 98.88 241 LEU A N 1
ATOM 1765 C CA . LEU A 1 241 ? -12.336 -6.897 21.645 1.00 98.88 241 LEU A CA 1
ATOM 1766 C C . LEU A 1 241 ? -12.993 -6.427 22.952 1.00 98.88 241 LEU A C 1
ATOM 1768 O O . LEU A 1 241 ? -13.914 -5.615 22.918 1.00 98.88 241 LEU A O 1
ATOM 1772 N N . LEU A 1 242 ? -12.526 -6.905 24.109 1.00 98.75 242 LEU A N 1
ATOM 1773 C CA . LEU A 1 242 ? -13.058 -6.475 25.409 1.00 98.75 242 LEU A CA 1
ATOM 1774 C C . LEU A 1 242 ? -12.808 -4.984 25.671 1.00 98.75 242 LEU A C 1
ATOM 1776 O O . LEU A 1 242 ? -13.677 -4.303 26.220 1.00 98.75 242 LEU A O 1
ATOM 1780 N N . ALA A 1 243 ? -11.639 -4.472 25.281 1.00 98.50 243 ALA A N 1
ATOM 1781 C CA . ALA A 1 243 ? -11.328 -3.050 25.381 1.00 98.50 243 ALA A CA 1
ATOM 1782 C C . ALA A 1 243 ? -12.250 -2.216 24.477 1.00 98.50 243 ALA A C 1
ATOM 1784 O O . ALA A 1 243 ? -12.846 -1.247 24.952 1.00 98.50 243 ALA A O 1
ATOM 1785 N N . LEU A 1 244 ? -12.441 -2.643 23.224 1.00 98.56 244 LEU A N 1
ATOM 1786 C CA . LEU A 1 244 ? -13.341 -1.994 22.271 1.00 98.56 244 LEU A CA 1
ATOM 1787 C C . LEU A 1 244 ? -14.793 -1.994 22.778 1.00 98.56 244 LEU A C 1
ATOM 1789 O O . LEU A 1 244 ? -15.418 -0.940 22.839 1.00 98.56 244 LEU A O 1
ATOM 1793 N N . GLN A 1 245 ? -15.295 -3.129 23.272 1.00 98.62 245 GLN A N 1
ATOM 1794 C CA . GLN A 1 245 ? -16.628 -3.235 23.881 1.00 98.62 245 GLN A CA 1
ATOM 1795 C C . GLN A 1 245 ? -16.803 -2.328 25.103 1.00 98.62 245 GLN A C 1
ATOM 1797 O O . GLN A 1 245 ? -17.897 -1.827 25.351 1.00 98.62 245 GLN A O 1
ATOM 1802 N N . SER A 1 246 ? -15.743 -2.115 25.887 1.00 98.19 246 SER A N 1
ATOM 1803 C CA . SER A 1 246 ? -15.798 -1.213 27.038 1.00 98.19 246 SER A CA 1
ATOM 1804 C C . SER A 1 246 ? -15.746 0.262 26.640 1.00 98.19 246 SER A C 1
ATOM 1806 O O . SER A 1 246 ? -16.325 1.085 27.349 1.00 98.19 246 SER A O 1
ATOM 1808 N N . GLY A 1 247 ? -15.011 0.607 25.581 1.00 97.19 247 GLY A N 1
ATOM 1809 C CA . GLY A 1 247 ? -14.815 1.989 25.140 1.00 97.19 247 GLY A CA 1
ATOM 1810 C C . GLY A 1 247 ? -15.912 2.493 24.203 1.00 97.19 247 GLY A C 1
ATOM 1811 O O . GLY A 1 247 ? -16.313 3.649 24.302 1.00 97.19 247 GLY A O 1
ATOM 1812 N N . GLN A 1 248 ? -16.414 1.623 23.325 1.00 97.44 248 GLN A N 1
ATOM 1813 C CA . GLN A 1 248 ? -17.360 1.948 22.256 1.00 97.44 248 GLN A CA 1
ATOM 1814 C C . GLN A 1 248 ? -18.482 0.890 22.133 1.00 97.44 248 GLN A C 1
ATOM 1816 O O . GLN A 1 248 ? -18.685 0.325 21.060 1.00 97.44 248 GLN A O 1
ATOM 1821 N N . PRO A 1 249 ? -19.241 0.589 23.204 1.00 97.38 249 PRO A N 1
ATOM 1822 C CA . PRO A 1 249 ? -20.184 -0.540 23.235 1.00 97.38 249 PRO A CA 1
ATOM 1823 C C . PRO A 1 249 ? -21.276 -0.515 22.156 1.00 97.38 249 PRO A C 1
ATOM 1825 O O . PRO A 1 249 ? -21.826 -1.563 21.834 1.00 97.38 249 PRO A O 1
ATOM 1828 N N . GLU A 1 250 ? -21.617 0.667 21.643 1.00 95.75 250 GLU A N 1
ATOM 1829 C CA . GLU A 1 250 ? -22.694 0.877 20.669 1.00 95.75 250 GLU A CA 1
ATOM 1830 C C . GLU A 1 250 ? -22.173 1.139 19.245 1.00 95.75 250 GLU A C 1
ATOM 1832 O O . GLU A 1 250 ? -22.971 1.470 18.374 1.00 95.75 250 GLU A O 1
ATOM 1837 N N . SER A 1 251 ? -20.859 1.035 18.991 1.00 96.69 251 SER A N 1
ATOM 1838 C CA . SER A 1 251 ? -20.312 1.267 17.648 1.00 96.69 251 SER A CA 1
ATOM 1839 C C . SER A 1 251 ? -20.468 0.047 16.740 1.00 96.69 251 SER A C 1
ATOM 1841 O O . SER A 1 251 ? -20.300 -1.098 17.168 1.00 96.69 251 SER A O 1
ATOM 1843 N N . ASP A 1 252 ? -20.701 0.297 15.452 1.00 97.81 252 ASP A N 1
ATOM 1844 C CA . ASP A 1 252 ? -20.774 -0.754 14.429 1.00 97.81 252 ASP A CA 1
ATOM 1845 C C . ASP A 1 252 ? -19.456 -1.540 14.316 1.00 97.81 252 ASP A C 1
ATOM 1847 O O . ASP A 1 252 ? -19.464 -2.738 14.042 1.00 97.81 252 ASP A O 1
ATOM 1851 N N . TYR A 1 253 ? -18.316 -0.903 14.612 1.00 98.38 253 TYR A N 1
ATOM 1852 C CA . TYR A 1 253 ? -17.025 -1.587 14.713 1.00 98.38 253 TYR A CA 1
ATOM 1853 C C . TYR A 1 253 ? -16.984 -2.608 15.854 1.00 98.38 253 TYR A C 1
ATOM 1855 O O . TYR A 1 253 ? -16.394 -3.675 15.691 1.00 98.38 253 TYR A O 1
ATOM 1863 N N . THR A 1 254 ? -17.632 -2.333 16.988 1.00 98.69 254 THR A N 1
ATOM 1864 C CA . THR A 1 254 ? -17.754 -3.299 18.089 1.00 98.69 254 THR A CA 1
ATOM 1865 C C . THR A 1 254 ? -18.596 -4.506 17.682 1.00 98.69 254 THR A C 1
ATOM 1867 O O . THR A 1 254 ? -18.220 -5.645 17.978 1.00 98.69 254 THR A O 1
ATOM 1870 N N . GLU A 1 255 ? -19.714 -4.284 16.982 1.00 98.62 255 GLU A N 1
ATOM 1871 C CA . GLU A 1 255 ? -20.550 -5.365 16.445 1.00 98.62 255 GLU A CA 1
ATOM 1872 C C . GLU A 1 255 ? -19.787 -6.196 15.405 1.00 98.62 255 GLU A C 1
ATOM 1874 O O . GLU A 1 255 ? -19.759 -7.429 15.501 1.00 98.62 255 GLU A O 1
ATOM 1879 N N . ALA A 1 256 ? -19.124 -5.532 14.455 1.00 98.69 256 ALA A N 1
ATOM 1880 C CA . ALA A 1 256 ? -18.327 -6.178 13.421 1.00 98.69 256 ALA A CA 1
ATOM 1881 C C . ALA A 1 256 ? -17.185 -6.997 14.031 1.00 98.69 256 ALA A C 1
ATOM 1883 O O . ALA A 1 256 ? -17.033 -8.172 13.704 1.00 98.69 256 ALA A O 1
ATOM 1884 N N . ALA A 1 257 ? -16.432 -6.434 14.978 1.00 98.81 257 ALA A N 1
ATOM 1885 C CA . ALA A 1 257 ? -15.335 -7.123 15.651 1.00 98.81 257 ALA A CA 1
ATOM 1886 C C . ALA A 1 257 ? -15.801 -8.375 16.407 1.00 98.81 257 ALA A C 1
ATOM 1888 O O . ALA A 1 257 ? -15.193 -9.439 16.282 1.00 98.81 257 ALA A O 1
ATOM 1889 N N . ALA A 1 258 ? -16.899 -8.273 17.164 1.00 98.81 258 ALA A N 1
ATOM 1890 C CA . ALA A 1 258 ? -17.451 -9.408 17.897 1.00 98.81 258 ALA A CA 1
ATOM 1891 C C . ALA A 1 258 ? -17.949 -10.513 16.952 1.00 98.81 258 ALA A C 1
ATOM 1893 O O . ALA A 1 258 ? -17.696 -11.697 17.191 1.00 98.81 258 ALA A O 1
ATOM 1894 N N . THR A 1 259 ? -18.640 -10.125 15.878 1.00 98.81 259 THR A N 1
ATOM 1895 C CA . THR A 1 259 ? -19.213 -11.048 14.890 1.00 98.81 259 THR A CA 1
ATOM 1896 C C . THR A 1 259 ? -18.120 -11.744 14.084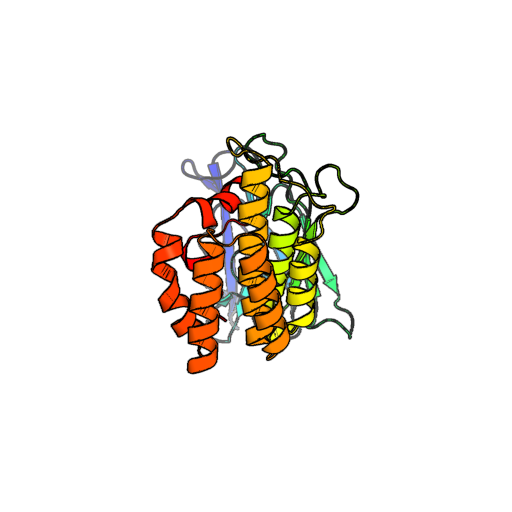 1.00 98.81 259 THR A C 1
ATOM 1898 O O . THR A 1 259 ? -18.121 -12.973 13.976 1.00 98.81 259 THR A O 1
ATOM 1901 N N . TRP A 1 260 ? -17.150 -10.976 13.586 1.00 98.81 260 TRP A N 1
ATOM 1902 C CA . TRP A 1 260 ? -16.022 -11.487 12.818 1.00 98.81 260 TRP A CA 1
ATOM 1903 C C . TRP A 1 260 ? -15.183 -12.461 13.648 1.00 98.81 260 TRP A C 1
ATOM 1905 O O . TRP A 1 260 ? -14.983 -13.598 13.222 1.00 98.81 260 TRP A O 1
ATOM 1915 N N . LEU A 1 261 ? -14.771 -12.076 14.866 1.00 98.81 261 LEU A N 1
ATOM 1916 C CA . LEU A 1 261 ? -13.917 -12.920 15.710 1.00 98.81 261 LEU A CA 1
ATOM 1917 C C . LEU A 1 261 ? -14.622 -14.222 16.111 1.00 98.81 261 LEU A C 1
ATOM 1919 O O . LEU A 1 261 ? -14.004 -15.284 16.130 1.00 98.81 261 LEU A O 1
ATOM 1923 N N . ALA A 1 262 ? -15.930 -14.174 16.387 1.00 98.69 262 ALA A N 1
ATOM 1924 C CA . ALA A 1 262 ? -16.710 -15.378 16.664 1.00 98.69 262 ALA A CA 1
ATOM 1925 C C . ALA A 1 262 ? -16.772 -16.324 15.451 1.00 98.69 262 ALA A C 1
ATOM 1927 O O . ALA A 1 262 ? -16.640 -17.539 15.619 1.00 98.69 262 ALA A O 1
ATOM 1928 N N . SER A 1 263 ? -16.958 -15.779 14.244 1.00 98.62 263 SER A N 1
ATOM 1929 C CA . SER A 1 263 ? -16.972 -16.559 13.002 1.00 98.62 263 SER A CA 1
ATOM 1930 C C . SER A 1 263 ? -15.602 -17.173 12.708 1.00 98.62 263 SER A C 1
ATOM 1932 O O . SER A 1 263 ? -15.505 -18.379 12.461 1.00 98.62 263 SER A O 1
ATOM 1934 N N . TYR A 1 264 ? -14.533 -16.382 12.826 1.00 98.62 264 TYR A N 1
ATOM 1935 C CA . TYR A 1 264 ? -13.165 -16.845 12.614 1.00 98.62 264 TYR A CA 1
ATOM 1936 C C . TYR A 1 264 ? -12.774 -17.928 13.626 1.00 98.62 264 TYR A C 1
ATOM 1938 O O . TYR A 1 264 ? -12.349 -19.003 13.225 1.00 98.62 264 TYR A O 1
ATOM 1946 N N . ASN A 1 265 ? -13.046 -17.747 14.922 1.00 97.81 265 ASN A N 1
ATOM 1947 C CA . ASN A 1 265 ? -12.754 -18.768 15.942 1.00 97.81 265 ASN A CA 1
ATOM 1948 C C . ASN A 1 265 ? -13.502 -20.093 15.713 1.00 97.81 265 ASN A C 1
ATOM 1950 O O . ASN A 1 265 ? -13.044 -21.155 16.138 1.00 97.81 265 ASN A O 1
ATOM 1954 N N . ALA A 1 266 ? -14.672 -20.049 15.071 1.00 97.69 266 ALA A N 1
ATOM 1955 C CA . ALA A 1 266 ? -15.446 -21.245 14.757 1.00 97.69 266 ALA A CA 1
ATOM 1956 C C . ALA A 1 266 ? -14.950 -21.976 13.499 1.00 97.69 266 ALA A C 1
ATOM 1958 O O . ALA A 1 266 ? -15.170 -23.183 13.377 1.00 97.69 266 ALA A O 1
ATOM 1959 N N . THR A 1 267 ? -14.333 -21.259 12.558 1.00 97.50 267 THR A N 1
ATOM 1960 C CA . THR A 1 267 ? -14.079 -21.753 11.193 1.00 97.50 267 THR A CA 1
ATOM 1961 C C . THR A 1 2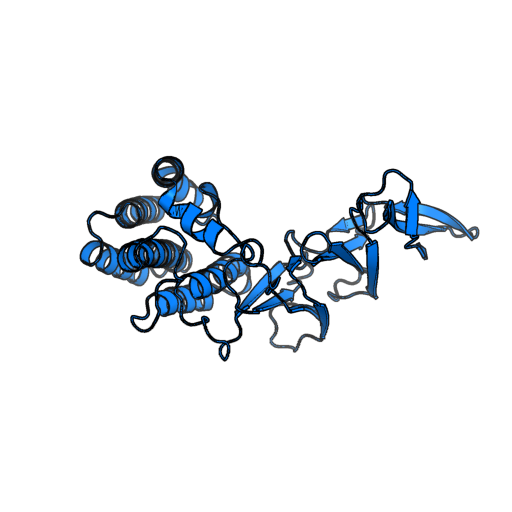67 ? -12.603 -21.797 10.806 1.00 97.50 267 THR A C 1
ATOM 1963 O O . THR A 1 267 ? -12.222 -22.657 10.015 1.00 97.50 267 THR A O 1
ATOM 1966 N N . GLY A 1 268 ? -11.779 -20.911 11.364 1.00 96.75 268 GLY A N 1
ATOM 1967 C CA . GLY A 1 268 ? -10.422 -20.619 10.905 1.00 96.75 268 GLY A CA 1
ATOM 1968 C C . GLY A 1 268 ? -10.378 -19.929 9.537 1.00 96.75 268 GLY A C 1
ATOM 1969 O O . GLY A 1 268 ? -9.341 -19.973 8.885 1.00 96.75 268 GLY A O 1
ATOM 1970 N N . ASP A 1 269 ? -11.495 -19.357 9.074 1.00 97.75 269 ASP A N 1
ATOM 1971 C CA . ASP A 1 269 ? -11.655 -18.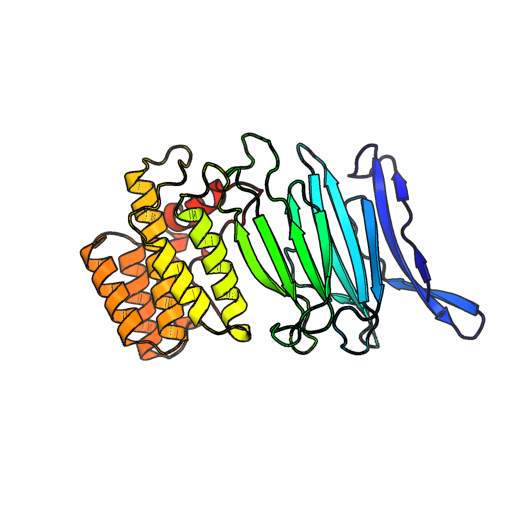822 7.720 1.00 97.75 269 ASP A CA 1
ATOM 1972 C C . ASP A 1 269 ? -11.979 -17.319 7.776 1.00 97.75 269 ASP A C 1
ATOM 1974 O O . ASP A 1 269 ? -13.080 -16.906 8.155 1.00 97.75 269 ASP A O 1
ATOM 1978 N N . ALA A 1 270 ? -10.985 -16.494 7.433 1.00 97.38 270 ALA A N 1
ATOM 1979 C CA . ALA A 1 270 ? -11.095 -15.036 7.457 1.00 97.38 270 ALA A CA 1
ATOM 1980 C C . ALA A 1 270 ? -12.072 -14.509 6.398 1.00 97.38 270 ALA A C 1
ATOM 1982 O O . ALA A 1 270 ? -12.812 -13.561 6.664 1.00 97.38 270 ALA A O 1
ATOM 1983 N N . ASP A 1 271 ? -12.134 -15.156 5.234 1.00 97.38 271 ASP A N 1
ATOM 1984 C CA . ASP A 1 271 ? -13.034 -14.790 4.145 1.00 97.38 271 ASP A CA 1
ATOM 1985 C C . ASP A 1 271 ? -14.494 -15.039 4.517 1.00 97.38 271 ASP A C 1
ATOM 1987 O O . ASP A 1 271 ? -15.364 -14.185 4.299 1.00 97.38 271 ASP A O 1
ATOM 1991 N N . ALA A 1 272 ? -14.763 -16.199 5.120 1.00 97.69 272 ALA A N 1
ATOM 1992 C CA . ALA A 1 272 ? -16.076 -16.528 5.652 1.00 97.69 272 ALA A CA 1
ATOM 1993 C C . ALA A 1 272 ? -16.463 -15.577 6.791 1.00 97.69 272 ALA A C 1
ATOM 1995 O O . ALA A 1 272 ? -17.610 -15.132 6.852 1.00 97.69 272 ALA A O 1
ATOM 1996 N N . ALA A 1 273 ? -15.517 -15.226 7.669 1.00 98.50 273 ALA A N 1
ATOM 1997 C CA . ALA A 1 273 ? -15.739 -14.250 8.729 1.00 98.50 273 ALA A CA 1
ATOM 1998 C C . ALA A 1 273 ? -16.059 -12.855 8.171 1.00 98.50 273 ALA A C 1
ATOM 2000 O O . ALA A 1 273 ? -17.040 -12.249 8.607 1.00 98.50 273 ALA A O 1
ATOM 2001 N N . CYS A 1 274 ? -15.339 -12.378 7.152 1.00 98.44 274 CYS A N 1
ATOM 2002 C CA . CYS A 1 274 ? -15.663 -11.119 6.478 1.00 98.44 274 CYS A CA 1
ATOM 2003 C C . CYS A 1 274 ? -17.056 -11.144 5.842 1.00 98.44 274 CYS A C 1
ATOM 2005 O O . CYS A 1 274 ? -17.843 -10.223 6.050 1.00 98.44 274 CYS A O 1
ATOM 2007 N N . GLY A 1 275 ? -17.433 -12.263 5.214 1.00 98.00 275 GLY A N 1
ATOM 2008 C CA . GLY A 1 275 ? -18.780 -12.462 4.672 1.00 98.00 275 GLY A CA 1
ATOM 2009 C C . GLY A 1 275 ? -19.916 -12.273 5.688 1.00 98.00 275 GLY A C 1
ATOM 2010 O O . GLY A 1 275 ? -21.036 -11.937 5.306 1.00 98.00 275 GLY A O 1
ATOM 2011 N N . THR A 1 276 ? -19.653 -12.463 6.988 1.00 98.25 276 THR A N 1
ATOM 2012 C CA . THR A 1 276 ? -20.656 -12.238 8.046 1.00 98.25 276 THR A CA 1
ATOM 2013 C C . THR A 1 276 ? -20.833 -10.773 8.439 1.00 98.25 276 THR A C 1
ATOM 2015 O O . THR A 1 276 ? -21.875 -10.430 8.996 1.00 98.25 276 THR A O 1
ATOM 2018 N N . VAL A 1 277 ? -19.856 -9.914 8.135 1.00 98.25 277 VAL A N 1
ATOM 2019 C CA . VAL A 1 277 ? -19.842 -8.493 8.523 1.00 98.25 277 VAL A CA 1
ATOM 2020 C C . VAL A 1 277 ? -19.953 -7.533 7.336 1.00 98.25 277 VAL A C 1
ATOM 2022 O O . VAL A 1 277 ? -20.186 -6.349 7.554 1.00 98.25 277 VAL A O 1
ATOM 2025 N N . ASP A 1 278 ? -19.888 -8.017 6.089 1.00 96.38 278 ASP A N 1
ATOM 2026 C CA . ASP A 1 278 ? -20.006 -7.195 4.867 1.00 96.38 278 ASP A CA 1
ATOM 2027 C C . ASP A 1 278 ? -21.244 -6.266 4.880 1.00 96.38 278 ASP A C 1
ATOM 2029 O O . ASP A 1 278 ? -21.194 -5.118 4.433 1.00 96.38 278 ASP A O 1
ATOM 2033 N N . ALA A 1 279 ? -22.373 -6.738 5.424 1.00 96.69 279 ALA A N 1
ATOM 2034 C CA . ALA A 1 279 ? -23.612 -5.960 5.505 1.00 96.69 279 ALA A CA 1
ATOM 2035 C C . ALA A 1 279 ? -23.504 -4.724 6.420 1.00 96.69 279 ALA A C 1
ATOM 2037 O O . ALA A 1 279 ? -24.228 -3.752 6.208 1.00 96.69 279 ALA A O 1
ATOM 2038 N N . ILE A 1 280 ? -22.609 -4.751 7.413 1.00 97.56 280 ILE A N 1
ATOM 2039 C CA . ILE A 1 280 ? -22.365 -3.624 8.322 1.00 97.56 280 ILE A CA 1
ATOM 2040 C C . ILE A 1 280 ? -21.689 -2.492 7.536 1.00 97.56 280 ILE A C 1
ATOM 2042 O O . ILE A 1 280 ? -22.200 -1.376 7.494 1.00 97.56 280 ILE A O 1
ATOM 2046 N N . PHE A 1 281 ? -20.605 -2.797 6.817 1.00 96.38 281 PHE A N 1
ATOM 2047 C CA . PHE A 1 281 ? -19.823 -1.796 6.077 1.00 96.38 281 PHE A CA 1
ATOM 2048 C C . PHE A 1 281 ? -20.510 -1.296 4.801 1.00 96.38 281 PHE A C 1
ATOM 2050 O O . PHE A 1 281 ? -20.363 -0.137 4.422 1.00 96.38 281 PHE A O 1
ATOM 2057 N N . THR A 1 282 ? -21.306 -2.140 4.143 1.00 94.88 282 THR A N 1
ATOM 2058 C CA . THR A 1 282 ? -22.127 -1.706 2.998 1.00 94.88 282 THR A CA 1
ATOM 2059 C C . THR A 1 282 ? -23.379 -0.933 3.426 1.00 94.88 282 THR A C 1
ATOM 2061 O O . THR A 1 282 ? -23.928 -0.170 2.631 1.00 94.88 282 THR A O 1
ATOM 2064 N N . GLY A 1 283 ? -23.840 -1.122 4.668 1.00 95.44 283 GLY A N 1
ATOM 2065 C CA . GLY A 1 283 ? -25.003 -0.444 5.241 1.00 95.44 283 GLY A CA 1
ATOM 2066 C C . GLY A 1 283 ? -24.696 0.904 5.900 1.00 95.44 283 GLY A C 1
ATOM 2067 O O . GLY A 1 283 ? -25.604 1.730 5.998 1.00 95.44 283 GLY A O 1
ATOM 2068 N N . ASN A 1 284 ? -23.448 1.132 6.319 1.00 94.25 284 ASN A N 1
ATOM 2069 C CA . ASN A 1 284 ? -22.989 2.375 6.933 1.00 94.25 284 ASN A CA 1
ATOM 2070 C C . ASN A 1 284 ? -21.696 2.867 6.266 1.00 94.25 284 ASN A C 1
ATOM 2072 O O . ASN A 1 284 ? -20.620 2.296 6.453 1.00 94.25 284 ASN A O 1
ATOM 2076 N N . ASP A 1 285 ? -21.807 3.941 5.485 1.00 92.62 285 ASP A N 1
ATOM 2077 C CA . ASP A 1 285 ? -20.698 4.460 4.696 1.00 92.62 285 ASP A CA 1
ATOM 2078 C C . ASP A 1 285 ? -19.687 5.278 5.507 1.00 92.62 285 ASP A C 1
ATOM 2080 O O . ASP A 1 285 ? -18.522 5.360 5.117 1.00 92.62 285 ASP A O 1
ATOM 2084 N N . GLU A 1 286 ? -20.075 5.806 6.670 1.00 91.12 286 GLU A N 1
ATOM 2085 C CA . GLU A 1 286 ? -19.177 6.542 7.571 1.00 91.12 286 GLU A CA 1
ATOM 2086 C C . GLU A 1 286 ? -17.994 5.684 8.041 1.00 91.12 286 GLU A C 1
ATOM 2088 O O . GLU A 1 286 ? -16.908 6.212 8.283 1.00 91.12 286 GLU A O 1
ATOM 2093 N N . LEU A 1 287 ? -18.173 4.360 8.107 1.00 92.56 287 LEU A N 1
ATOM 2094 C CA . LEU A 1 287 ? -17.135 3.429 8.546 1.00 92.56 287 LEU A CA 1
ATOM 2095 C C . LEU A 1 287 ? -15.929 3.412 7.600 1.00 92.56 287 LEU A C 1
ATOM 2097 O O . LEU A 1 287 ? -14.805 3.278 8.074 1.00 92.56 287 LEU A O 1
ATOM 2101 N N . TRP A 1 288 ? -16.130 3.586 6.292 1.00 90.94 288 TRP A N 1
ATOM 2102 C CA . TRP A 1 288 ? -15.050 3.500 5.300 1.00 90.94 288 TRP A CA 1
ATOM 2103 C C . TRP A 1 288 ? -14.736 4.829 4.613 1.00 90.94 288 TRP A C 1
ATOM 2105 O O . TRP A 1 288 ? -13.562 5.155 4.422 1.00 90.94 288 TRP A O 1
ATOM 2115 N N . ARG A 1 289 ? -15.749 5.666 4.346 1.00 89.94 289 ARG A N 1
ATOM 2116 C CA . ARG A 1 289 ? -15.583 6.974 3.680 1.00 89.94 289 ARG A CA 1
ATOM 2117 C C . ARG A 1 289 ? -14.763 7.973 4.479 1.00 89.94 289 ARG A C 1
ATOM 2119 O O . ARG A 1 289 ? -14.317 8.979 3.932 1.00 89.94 289 ARG A O 1
ATOM 2126 N N . ILE A 1 290 ? -14.560 7.722 5.770 1.00 87.94 290 ILE A N 1
ATOM 2127 C CA . ILE A 1 290 ? -13.645 8.517 6.585 1.00 87.94 290 ILE A CA 1
ATOM 2128 C C . ILE A 1 290 ? -12.219 8.507 6.004 1.00 87.94 290 ILE A C 1
ATOM 2130 O O . ILE A 1 290 ? -11.529 9.521 6.069 1.00 87.94 290 ILE A O 1
ATOM 2134 N N . THR A 1 291 ? -11.816 7.410 5.353 1.00 88.50 291 THR A N 1
ATOM 2135 C CA . THR A 1 291 ? -10.501 7.278 4.708 1.00 88.50 291 THR A CA 1
ATOM 2136 C C . THR A 1 291 ? -10.413 7.995 3.356 1.00 88.50 291 THR A C 1
ATOM 2138 O O . THR A 1 291 ? -9.352 8.516 3.026 1.00 88.50 291 THR A O 1
ATOM 2141 N N . ASP A 1 292 ? -11.526 8.159 2.622 1.00 86.06 292 ASP A N 1
ATOM 2142 C CA . ASP A 1 292 ? -11.573 8.968 1.385 1.00 86.06 292 ASP A CA 1
ATOM 2143 C C . ASP A 1 292 ? -11.131 10.417 1.633 1.00 86.06 292 ASP A C 1
ATOM 2145 O O . ASP A 1 292 ? -10.583 11.093 0.759 1.00 86.06 292 ASP A O 1
ATOM 2149 N N . GLN A 1 293 ? -11.386 10.921 2.843 1.00 84.25 293 GLN A N 1
ATOM 2150 C CA . GLN A 1 293 ? -11.058 12.292 3.214 1.00 84.25 293 GLN A CA 1
ATOM 2151 C C . GLN A 1 293 ? -9.571 12.506 3.507 1.00 84.25 293 GLN A C 1
ATOM 2153 O O . GLN A 1 293 ? -9.150 13.654 3.672 1.00 84.25 293 GLN A O 1
ATOM 2158 N N . PHE A 1 294 ? -8.756 11.445 3.513 1.00 85.81 294 PHE A N 1
ATOM 2159 C CA . PHE A 1 294 ? -7.303 11.596 3.506 1.00 85.81 294 PHE A CA 1
ATOM 2160 C C . PHE A 1 294 ? -6.810 12.200 2.186 1.00 85.81 294 PHE A C 1
ATOM 2162 O O . PHE A 1 294 ? -5.716 12.755 2.163 1.00 85.81 294 PHE A O 1
ATOM 2169 N N . GLY A 1 295 ? -7.653 12.219 1.147 1.00 82.81 295 GLY A N 1
ATOM 2170 C CA . GLY A 1 295 ? -7.404 12.877 -0.131 1.00 82.81 295 GLY A CA 1
ATOM 2171 C C . GLY A 1 295 ? -6.576 12.025 -1.085 1.00 82.81 295 GLY A C 1
ATOM 2172 O O . GLY A 1 295 ? -6.067 10.972 -0.727 1.00 82.81 295 GLY A O 1
ATOM 2173 N N . TYR A 1 296 ? -6.412 12.502 -2.319 1.00 82.00 296 TYR A N 1
ATOM 2174 C CA . TYR A 1 296 ? -5.761 11.742 -3.398 1.00 82.00 296 TYR A CA 1
ATOM 2175 C C . TYR A 1 296 ? -4.271 11.436 -3.173 1.00 82.00 296 TYR A C 1
ATOM 2177 O O . TYR A 1 296 ? -3.686 10.688 -3.950 1.00 82.00 296 TYR A O 1
ATOM 2185 N N . ASN A 1 297 ? -3.649 12.028 -2.149 1.00 85.19 297 ASN A N 1
ATOM 2186 C CA . ASN A 1 297 ? -2.256 11.754 -1.802 1.00 85.19 297 ASN A CA 1
ATOM 2187 C C . ASN A 1 297 ? -2.080 10.438 -1.030 1.00 85.19 297 ASN A C 1
ATOM 2189 O O . ASN A 1 297 ? -0.963 9.928 -0.970 1.00 85.19 297 ASN A O 1
ATOM 2193 N N . HIS A 1 298 ? -3.159 9.912 -0.443 1.00 87.00 298 HIS A N 1
ATOM 2194 C CA . HIS A 1 298 ? -3.131 8.793 0.497 1.00 87.00 298 HIS A CA 1
ATOM 2195 C C . HIS A 1 298 ? -4.185 7.750 0.109 1.00 87.00 298 HIS A C 1
ATOM 2197 O O . HIS A 1 298 ? -5.194 8.096 -0.509 1.00 87.00 298 HIS A O 1
ATOM 2203 N N . PRO A 1 299 ? -3.974 6.465 0.432 1.00 88.50 299 PRO A N 1
ATOM 2204 C CA . PRO A 1 299 ? -4.912 5.418 0.068 1.00 88.50 299 PRO A CA 1
ATOM 2205 C C . PRO A 1 299 ? -6.238 5.592 0.811 1.00 88.50 299 PRO A C 1
ATOM 2207 O O . PRO A 1 299 ? -6.274 5.914 2.000 1.00 88.50 299 PRO A O 1
ATOM 2210 N N . ALA A 1 300 ? -7.322 5.321 0.093 1.00 87.88 300 ALA A N 1
ATOM 2211 C CA . ALA A 1 300 ? -8.667 5.247 0.634 1.00 87.88 300 ALA A CA 1
ATOM 2212 C C . ALA A 1 300 ? -9.175 3.804 0.566 1.00 87.88 300 ALA A C 1
ATOM 2214 O O . ALA A 1 300 ? -8.815 3.049 -0.342 1.00 87.88 300 ALA A O 1
ATOM 2215 N N . LEU A 1 301 ? -10.009 3.426 1.530 1.00 91.06 301 LEU A N 1
ATOM 2216 C CA . LEU A 1 301 ? -10.618 2.107 1.619 1.00 91.06 301 LEU A CA 1
ATOM 2217 C C . LEU A 1 301 ? -12.060 2.160 1.120 1.00 91.06 301 LEU A C 1
ATOM 2219 O O . LEU A 1 301 ? -12.864 2.964 1.585 1.00 91.06 301 LEU A O 1
ATOM 2223 N N . ALA A 1 302 ? -12.412 1.230 0.241 1.00 91.62 302 ALA A N 1
ATOM 2224 C CA . ALA A 1 302 ? -13.796 0.898 -0.060 1.00 91.62 302 ALA A CA 1
ATOM 2225 C C . ALA A 1 302 ? -14.416 0.030 1.050 1.00 91.62 302 ALA A C 1
ATOM 2227 O O . ALA A 1 302 ? -13.709 -0.585 1.856 1.00 91.62 302 ALA A O 1
ATOM 2228 N N . ALA A 1 303 ? -15.747 -0.081 1.052 1.00 92.88 303 ALA A N 1
ATOM 2229 C CA . ALA A 1 303 ? -16.494 -0.893 2.015 1.00 92.88 303 ALA A CA 1
ATOM 2230 C C . ALA A 1 303 ? -15.965 -2.336 2.105 1.00 92.88 303 ALA A C 1
ATOM 2232 O O . ALA A 1 303 ? -15.790 -2.878 3.196 1.00 92.88 303 ALA A O 1
ATOM 2233 N N . GLU A 1 304 ? -15.662 -2.942 0.956 1.00 92.12 304 GLU A N 1
ATOM 2234 C CA . GLU A 1 304 ? -15.179 -4.319 0.839 1.00 92.12 304 GLU A CA 1
ATOM 2235 C C . GLU A 1 304 ? -13.747 -4.496 1.357 1.00 92.12 304 GLU A C 1
ATOM 2237 O O . GLU A 1 304 ? -13.335 -5.618 1.643 1.00 92.12 304 GLU A O 1
ATOM 2242 N N . GLN A 1 305 ? -12.990 -3.404 1.485 1.00 93.94 305 GLN A N 1
ATOM 2243 C CA . GLN A 1 305 ? -11.600 -3.427 1.930 1.00 93.94 305 GLN A CA 1
ATOM 2244 C C . GLN A 1 305 ? -11.472 -3.290 3.449 1.00 93.94 305 GLN A C 1
ATOM 2246 O O . GLN A 1 305 ? -10.425 -3.648 3.984 1.00 93.94 305 GLN A O 1
ATOM 2251 N N . ILE A 1 306 ? -12.509 -2.823 4.161 1.00 95.94 306 ILE A N 1
ATOM 2252 C CA . ILE A 1 306 ? -12.468 -2.648 5.625 1.00 95.94 306 ILE A CA 1
ATOM 2253 C C . ILE A 1 306 ? -12.257 -3.966 6.362 1.00 95.94 306 ILE A C 1
ATOM 2255 O O . ILE A 1 306 ? -11.553 -3.998 7.367 1.00 95.94 306 ILE A O 1
ATOM 2259 N N . CYS A 1 307 ? -12.835 -5.060 5.868 1.00 97.44 307 CYS A N 1
ATOM 2260 C CA . CYS A 1 307 ? -12.551 -6.385 6.399 1.00 97.44 307 CYS A CA 1
ATOM 2261 C C . CYS A 1 307 ? -11.391 -7.013 5.633 1.00 97.44 307 CYS A C 1
ATOM 2263 O O . CYS A 1 307 ? -11.482 -7.220 4.427 1.00 97.44 307 CYS A O 1
ATOM 2265 N N . PHE A 1 308 ? -10.290 -7.298 6.332 1.00 97.19 308 PHE A N 1
ATOM 2266 C CA . PHE A 1 308 ? -9.093 -7.847 5.696 1.00 97.19 308 PHE A CA 1
ATOM 2267 C C . PHE A 1 308 ? -9.332 -9.289 5.248 1.00 97.19 308 PHE A C 1
ATOM 2269 O O . PHE A 1 308 ? -9.789 -10.112 6.047 1.00 97.19 308 PHE A O 1
ATOM 2276 N N . ARG A 1 309 ? -8.986 -9.577 3.993 1.00 94.50 309 ARG A N 1
ATOM 2277 C CA . ARG A 1 309 ? -9.049 -10.899 3.367 1.00 94.50 309 ARG A CA 1
ATOM 2278 C C . ARG A 1 309 ? -7.624 -11.249 2.896 1.00 94.50 309 ARG A C 1
ATOM 2280 O O . ARG A 1 309 ? -7.181 -10.606 1.944 1.00 94.50 309 ARG A O 1
ATOM 2287 N N . PRO A 1 310 ? -6.904 -12.136 3.615 1.00 86.94 310 PRO A N 1
ATOM 2288 C CA . PRO A 1 310 ? -5.551 -12.570 3.257 1.00 86.94 310 PRO A CA 1
ATOM 2289 C C . PRO A 1 310 ? -5.494 -13.343 1.937 1.00 86.94 310 PRO A C 1
ATOM 2291 O O . PRO A 1 310 ? -6.522 -13.954 1.565 1.00 86.94 310 PRO A O 1
#